Protein AF-A0A2H9T1A7-F1 (afdb_monomer)

Structure (mmCIF, N/CA/C/O backbone):
data_AF-A0A2H9T1A7-F1
#
_entry.id   AF-A0A2H9T1A7-F1
#
loop_
_atom_site.group_PDB
_atom_site.id
_atom_site.type_symbol
_atom_site.label_atom_id
_atom_site.label_alt_id
_atom_site.label_comp_id
_atom_site.label_asym_id
_atom_site.label_entity_id
_atom_site.label_seq_id
_atom_site.pdbx_PDB_ins_code
_atom_site.Cartn_x
_atom_site.Cartn_y
_atom_site.Cartn_z
_atom_site.occupancy
_atom_site.B_iso_or_equiv
_atom_site.auth_seq_id
_atom_site.auth_comp_id
_atom_site.auth_asym_id
_atom_site.auth_atom_id
_atom_site.pdbx_PDB_model_num
ATOM 1 N N . MET A 1 1 ? 7.710 2.330 -0.472 1.00 89.00 1 MET A N 1
ATOM 2 C CA . MET A 1 1 ? 7.321 1.223 -1.378 1.00 89.00 1 MET A CA 1
ATOM 3 C C . MET A 1 1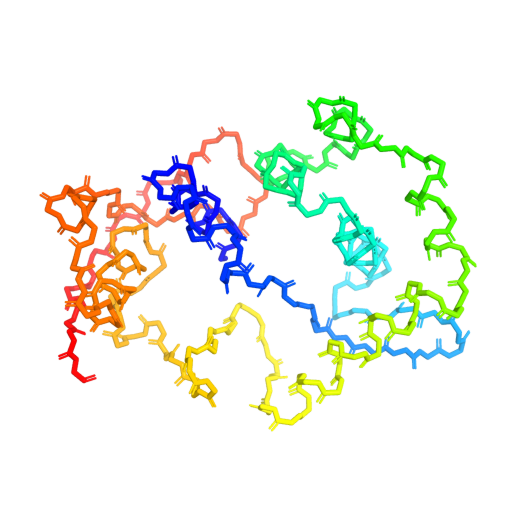 ? 6.074 1.497 -2.204 1.00 89.00 1 MET A C 1
ATOM 5 O O . MET A 1 1 ? 6.118 1.216 -3.389 1.00 89.00 1 MET A O 1
ATOM 9 N N . GLN A 1 2 ? 4.992 2.067 -1.659 1.00 93.44 2 GLN A N 1
ATOM 10 C CA . GLN A 1 2 ? 3.737 2.258 -2.413 1.00 93.44 2 GLN A CA 1
ATOM 11 C C . GLN A 1 2 ? 3.897 2.986 -3.760 1.00 93.44 2 GLN A C 1
ATOM 13 O O . GLN A 1 2 ? 3.306 2.556 -4.741 1.00 93.44 2 GLN A O 1
ATOM 18 N N . ARG A 1 3 ? 4.745 4.024 -3.846 1.00 94.06 3 ARG A N 1
ATOM 19 C CA . ARG A 1 3 ? 5.045 4.719 -5.115 1.00 94.06 3 ARG A CA 1
ATOM 20 C C . ARG A 1 3 ? 5.671 3.801 -6.173 1.00 94.06 3 ARG A C 1
ATOM 22 O O . ARG A 1 3 ? 5.314 3.888 -7.340 1.00 94.06 3 ARG A O 1
ATOM 29 N N . ILE A 1 4 ? 6.576 2.918 -5.755 1.00 93.12 4 ILE A N 1
ATOM 30 C CA . ILE A 1 4 ? 7.262 1.957 -6.632 1.00 93.12 4 ILE A CA 1
ATOM 31 C C . ILE A 1 4 ? 6.274 0.891 -7.092 1.00 93.12 4 ILE A C 1
ATOM 33 O O . ILE A 1 4 ? 6.187 0.609 -8.279 1.00 93.12 4 ILE A O 1
ATOM 37 N N . LEU A 1 5 ? 5.483 0.349 -6.160 1.00 93.75 5 LEU A N 1
ATOM 38 C CA . LEU A 1 5 ? 4.451 -0.640 -6.470 1.00 93.75 5 LEU A CA 1
ATOM 39 C C . LEU A 1 5 ? 3.397 -0.071 -7.425 1.00 93.75 5 LEU A C 1
ATOM 41 O O . LEU A 1 5 ? 3.024 -0.742 -8.377 1.00 93.75 5 LEU A O 1
ATOM 45 N N . ALA A 1 6 ? 2.970 1.178 -7.222 1.00 93.75 6 ALA A N 1
ATOM 46 C CA . ALA A 1 6 ? 2.039 1.853 -8.119 1.00 93.75 6 ALA A CA 1
ATOM 47 C C . ALA A 1 6 ? 2.621 2.027 -9.531 1.00 93.75 6 ALA A C 1
ATOM 49 O O . ALA A 1 6 ? 1.913 1.805 -10.511 1.00 93.75 6 ALA A O 1
ATOM 50 N N . GLU A 1 7 ? 3.909 2.369 -9.653 1.00 92.50 7 GLU A N 1
ATOM 51 C CA . GLU A 1 7 ? 4.573 2.455 -10.959 1.00 92.50 7 GLU A CA 1
ATOM 52 C C . GLU A 1 7 ? 4.702 1.075 -11.620 1.00 92.50 7 GLU A C 1
ATOM 54 O O . GLU A 1 7 ? 4.434 0.941 -12.812 1.00 92.50 7 GLU A O 1
ATOM 59 N N . VAL A 1 8 ? 5.032 0.026 -10.861 1.00 91.69 8 VAL A N 1
ATOM 60 C CA . VAL A 1 8 ? 5.067 -1.351 -11.379 1.00 91.69 8 VAL A CA 1
ATOM 61 C C . VAL A 1 8 ? 3.684 -1.798 -11.845 1.00 91.69 8 VAL A C 1
ATOM 63 O O . VAL A 1 8 ? 3.558 -2.254 -12.973 1.00 91.69 8 VAL A O 1
ATOM 66 N N . VAL A 1 9 ? 2.630 -1.606 -11.049 1.00 92.69 9 VAL A N 1
ATOM 67 C CA . VAL A 1 9 ? 1.253 -1.981 -11.421 1.00 92.69 9 VAL A CA 1
ATOM 68 C C . VAL A 1 9 ? 0.761 -1.203 -12.638 1.00 92.69 9 VAL A C 1
ATOM 70 O O . VAL A 1 9 ? 0.107 -1.766 -13.510 1.00 92.69 9 VAL A O 1
ATOM 73 N N . LYS A 1 10 ? 1.114 0.077 -12.754 1.00 91.69 10 LYS A N 1
ATOM 74 C CA . LYS A 1 10 ? 0.793 0.884 -13.935 1.00 91.69 10 LYS A CA 1
ATOM 75 C C . LYS A 1 10 ? 1.417 0.316 -15.217 1.00 91.69 10 LYS A C 1
ATOM 77 O O . LYS A 1 10 ? 0.774 0.358 -16.262 1.00 91.69 10 LYS A O 1
ATOM 82 N N . ASN A 1 11 ? 2.644 -0.202 -15.144 1.00 89.38 11 ASN A N 1
ATOM 83 C CA . ASN A 1 11 ? 3.342 -0.794 -16.292 1.00 89.38 11 ASN A CA 1
ATOM 84 C C . ASN A 1 11 ? 3.035 -2.296 -16.474 1.00 89.38 11 ASN A C 1
ATOM 86 O O . ASN A 1 11 ? 3.201 -2.830 -17.569 1.00 89.38 11 ASN A O 1
ATOM 90 N N . ILE A 1 12 ? 2.557 -2.973 -15.424 1.00 87.62 12 ILE A N 1
ATOM 91 C CA . ILE A 1 12 ? 2.238 -4.407 -15.386 1.00 87.62 12 ILE A CA 1
ATOM 92 C C . ILE A 1 12 ? 0.876 -4.623 -14.696 1.00 87.62 12 ILE A C 1
ATOM 94 O O . ILE A 1 12 ? 0.820 -5.151 -13.584 1.00 87.62 12 ILE A O 1
ATOM 98 N N . PRO A 1 13 ? -0.253 -4.248 -15.326 1.00 88.62 13 PRO A N 1
ATOM 99 C CA . PRO A 1 13 ? -1.557 -4.248 -14.650 1.00 88.62 13 PRO A CA 1
ATOM 100 C C . PRO A 1 13 ? -2.002 -5.614 -14.119 1.00 88.62 13 PRO A C 1
ATOM 102 O O . PRO A 1 13 ? -2.698 -5.685 -13.113 1.00 88.62 13 PRO A O 1
ATOM 105 N N . GLN A 1 14 ? -1.563 -6.704 -14.753 1.00 85.69 14 GLN A N 1
ATOM 106 C CA . GLN A 1 14 ? -1.836 -8.074 -14.303 1.00 85.69 14 GLN A CA 1
ATOM 107 C C . GLN A 1 14 ? -1.322 -8.362 -12.882 1.00 85.69 14 GLN A C 1
ATOM 109 O O . GLN A 1 14 ? -1.967 -9.105 -12.153 1.00 85.69 14 GLN A O 1
ATOM 114 N N . LEU A 1 15 ? -0.234 -7.709 -12.449 1.00 86.94 15 LEU A N 1
ATOM 115 C CA . LEU A 1 15 ? 0.308 -7.865 -11.095 1.00 86.94 15 LEU A CA 1
ATOM 116 C C . LEU A 1 15 ? -0.546 -7.192 -10.015 1.00 86.94 15 LEU A C 1
ATOM 118 O O . LEU A 1 15 ? -0.328 -7.433 -8.829 1.00 86.94 15 LEU A O 1
ATOM 122 N N . ALA A 1 16 ? -1.516 -6.349 -10.386 1.00 89.88 16 ALA A N 1
ATOM 123 C CA . ALA A 1 16 ? -2.381 -5.678 -9.418 1.00 89.88 16 ALA A CA 1
ATOM 124 C C . ALA A 1 16 ? -3.111 -6.668 -8.496 1.00 89.88 16 ALA A C 1
ATOM 126 O O . ALA A 1 16 ? -3.376 -6.327 -7.346 1.00 89.88 16 ALA A O 1
ATOM 127 N N . ALA A 1 17 ? -3.426 -7.867 -9.001 1.00 87.19 17 ALA A N 1
ATOM 128 C CA . ALA A 1 17 ? -4.097 -8.926 -8.252 1.00 87.19 17 ALA A CA 1
ATOM 129 C C . ALA A 1 17 ? -3.154 -9.691 -7.302 1.00 87.19 17 ALA A C 1
ATOM 131 O O . ALA A 1 17 ? -3.602 -10.197 -6.272 1.00 87.19 17 ALA A O 1
ATOM 132 N N . ASP A 1 18 ? -1.859 -9.742 -7.624 1.00 88.31 18 ASP A N 1
ATOM 133 C CA . ASP A 1 18 ? -0.852 -10.503 -6.876 1.00 88.31 18 ASP A CA 1
ATOM 134 C C . ASP A 1 18 ? -0.165 -9.659 -5.793 1.00 88.31 18 ASP A C 1
ATOM 136 O O . ASP A 1 18 ? 0.336 -10.183 -4.796 1.00 88.31 18 ASP A O 1
ATOM 140 N N . ILE A 1 19 ? -0.167 -8.332 -5.947 1.00 92.06 19 ILE A N 1
ATOM 141 C CA . ILE A 1 19 ? 0.453 -7.412 -4.993 1.00 92.06 19 ILE A CA 1
ATOM 142 C C . ILE A 1 19 ? -0.536 -7.045 -3.885 1.00 92.06 19 ILE A C 1
ATOM 144 O O . ILE A 1 19 ? -1.537 -6.363 -4.107 1.00 92.06 19 ILE A O 1
ATOM 148 N N . LYS A 1 20 ? -0.190 -7.405 -2.645 1.00 93.75 20 LYS A N 1
ATOM 149 C CA . LYS A 1 20 ? -0.933 -7.016 -1.439 1.00 93.75 20 LYS A CA 1
ATOM 150 C C . LYS A 1 20 ? -0.122 -6.026 -0.613 1.00 93.75 20 LYS A C 1
ATOM 152 O O . LYS A 1 20 ? 0.922 -6.371 -0.070 1.00 93.75 20 LYS A O 1
ATOM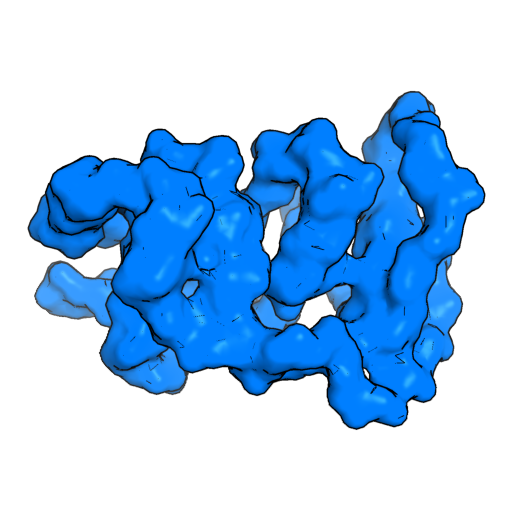 157 N N . VAL A 1 21 ? -0.622 -4.801 -0.469 1.00 95.62 21 VAL A N 1
ATOM 158 C CA . VAL A 1 21 ? -0.074 -3.837 0.495 1.00 95.62 21 VAL A CA 1
ATOM 159 C C . VAL A 1 21 ? -0.714 -4.109 1.846 1.00 95.62 21 VAL A C 1
ATOM 161 O O . VAL A 1 21 ? -1.930 -3.990 1.948 1.00 95.62 21 VAL A O 1
ATOM 164 N N . ARG A 1 22 ? 0.087 -4.461 2.856 1.00 97.19 22 ARG A N 1
ATOM 165 C CA . ARG A 1 22 ? -0.310 -4.716 4.255 1.00 97.19 22 ARG A CA 1
ATOM 166 C C . ARG A 1 22 ? 0.253 -3.615 5.166 1.00 97.19 22 ARG A C 1
ATOM 168 O O . ARG A 1 22 ? 1.259 -3.004 4.805 1.00 97.19 22 ARG A O 1
ATOM 175 N N . TYR A 1 23 ? -0.379 -3.357 6.311 1.00 97.38 23 TYR A N 1
ATOM 176 C CA . TYR A 1 23 ? 0.066 -2.319 7.256 1.00 97.38 23 TYR A CA 1
ATOM 177 C C . TYR A 1 23 ? 0.567 -2.913 8.560 1.00 97.38 23 TYR A C 1
ATOM 179 O O . TYR A 1 23 ? 0.086 -3.949 9.004 1.00 97.38 23 TYR A O 1
ATOM 187 N N . ILE A 1 24 ? 1.508 -2.205 9.180 1.00 97.38 24 ILE A N 1
ATOM 188 C CA . ILE A 1 24 ? 2.013 -2.532 10.508 1.00 97.38 24 ILE A CA 1
ATOM 189 C C . ILE A 1 24 ? 1.322 -1.680 11.575 1.00 97.38 24 ILE A C 1
ATOM 191 O O . ILE A 1 24 ? 0.919 -0.545 11.305 1.00 97.38 24 ILE A O 1
ATOM 195 N N . GLY A 1 25 ? 1.164 -2.223 12.776 1.00 97.12 25 GLY A N 1
ATOM 196 C CA . GLY A 1 25 ? 0.450 -1.572 13.866 1.00 97.12 25 GLY A CA 1
ATOM 197 C C . GLY A 1 25 ? -0.083 -2.554 14.903 1.00 97.12 25 GLY A C 1
ATOM 198 O O . GLY A 1 25 ? 0.449 -3.645 15.091 1.00 97.12 25 GLY A O 1
ATOM 199 N N . ALA A 1 26 ? -1.127 -2.127 15.608 1.00 97.31 26 ALA A N 1
ATOM 200 C CA . ALA A 1 26 ? -1.855 -2.954 16.565 1.00 97.31 26 ALA A CA 1
ATOM 201 C C . ALA A 1 26 ? -3.319 -2.507 16.668 1.00 97.31 26 ALA A C 1
ATOM 203 O O . ALA A 1 26 ? -3.659 -1.371 16.321 1.00 97.31 26 ALA A O 1
ATOM 204 N N . VAL A 1 27 ? -4.181 -3.384 17.187 1.00 96.06 27 VAL A N 1
ATOM 205 C CA . VAL A 1 27 ? -5.524 -3.019 17.651 1.00 96.06 27 VAL A CA 1
ATOM 206 C C . VAL A 1 27 ? -5.498 -2.921 19.175 1.00 96.06 27 VAL A C 1
ATOM 208 O O . VAL A 1 27 ? -5.223 -3.895 19.868 1.00 96.06 27 VAL A O 1
ATOM 211 N N . SER A 1 28 ? -5.804 -1.743 19.715 1.00 94.12 28 SER A N 1
ATOM 212 C CA . SER A 1 28 ? -5.862 -1.493 21.157 1.00 94.12 28 SER A CA 1
ATOM 213 C C . SER A 1 28 ? -7.093 -0.664 21.505 1.00 94.12 28 SER A C 1
ATOM 215 O O . SER A 1 28 ? -7.389 0.342 20.861 1.00 94.12 28 SER A O 1
ATOM 217 N N . GLY A 1 29 ? -7.865 -1.109 22.501 1.00 91.25 29 GLY A N 1
ATOM 218 C CA . GLY A 1 29 ? -9.083 -0.411 22.933 1.00 91.25 29 GLY A CA 1
ATOM 219 C C . GLY A 1 29 ? -10.136 -0.241 21.829 1.00 91.25 29 GLY A C 1
ATOM 220 O O . GLY A 1 29 ? -10.844 0.764 21.811 1.00 91.25 29 GLY A O 1
ATOM 221 N N . GLY A 1 30 ? -10.214 -1.187 20.884 1.00 91.00 30 GLY A N 1
ATOM 222 C CA . GLY A 1 30 ? -11.135 -1.110 19.743 1.00 91.00 30 GLY A CA 1
ATOM 223 C C . GLY A 1 30 ? -10.739 -0.069 18.694 1.00 91.00 30 GLY A C 1
ATOM 224 O O . GLY A 1 30 ? -11.595 0.404 17.951 1.00 91.00 30 GLY A O 1
ATOM 225 N N . LYS A 1 31 ? -9.462 0.320 18.645 1.00 94.12 31 LYS A N 1
ATOM 226 C CA . LYS A 1 31 ? -8.917 1.254 17.659 1.00 94.12 31 LYS A CA 1
ATOM 227 C C . LYS A 1 31 ? -7.611 0.726 17.095 1.00 94.12 31 LYS A C 1
ATOM 229 O O . LYS A 1 31 ? -6.860 0.043 17.786 1.00 94.12 31 LYS A O 1
ATOM 234 N N . ILE A 1 32 ? -7.341 1.079 15.848 1.00 97.06 32 ILE A N 1
ATOM 235 C CA . ILE A 1 32 ? -6.036 0.879 15.230 1.00 97.06 32 ILE A CA 1
ATOM 236 C C . ILE A 1 32 ? -5.024 1.875 15.815 1.00 97.06 32 ILE A C 1
ATOM 238 O O . ILE A 1 32 ? -5.358 3.030 16.077 1.00 97.06 32 ILE A O 1
ATOM 242 N N . THR A 1 33 ? -3.786 1.436 16.012 1.00 97.31 33 THR A N 1
ATOM 243 C CA . THR A 1 33 ? -2.659 2.278 16.428 1.00 97.31 33 THR A CA 1
ATOM 244 C C . THR A 1 33 ? -1.482 2.085 15.484 1.00 97.31 33 THR A C 1
ATOM 246 O O . THR A 1 33 ? -1.253 0.968 15.022 1.00 97.31 33 THR A O 1
ATOM 249 N N . SER A 1 34 ? -0.718 3.152 15.244 1.00 96.88 34 SER A N 1
ATOM 250 C CA . SER A 1 34 ? 0.475 3.140 14.392 1.00 96.88 34 SER A CA 1
ATOM 251 C C . SER A 1 34 ? 1.650 3.859 15.056 1.00 96.88 34 SER A C 1
ATOM 253 O O . SER A 1 34 ? 1.454 4.676 15.960 1.00 96.88 34 SER A O 1
ATOM 255 N N . MET A 1 35 ? 2.870 3.579 14.588 1.00 94.38 35 MET A N 1
ATOM 256 C CA . MET A 1 35 ? 4.112 4.149 15.125 1.00 94.38 35 MET A CA 1
ATOM 257 C C . MET A 1 35 ? 4.216 5.669 14.932 1.00 94.38 35 MET A C 1
ATOM 259 O O . MET A 1 35 ? 4.847 6.331 15.754 1.00 94.38 35 MET A O 1
ATOM 263 N N . HIS A 1 36 ? 3.573 6.241 13.906 1.00 94.88 36 HIS A N 1
ATOM 264 C CA . HIS A 1 36 ? 3.531 7.691 13.675 1.00 94.88 36 HIS A CA 1
ATOM 265 C C . HIS A 1 36 ? 2.210 8.344 14.120 1.00 94.88 36 HIS A C 1
ATOM 267 O O . HIS A 1 36 ? 1.897 9.470 13.729 1.00 94.88 36 HIS A O 1
ATOM 273 N N . GLY A 1 37 ? 1.443 7.669 14.983 1.00 97.00 37 GLY A N 1
ATOM 274 C CA . GLY A 1 37 ? 0.253 8.223 15.628 1.00 97.00 37 GLY A CA 1
ATOM 275 C C . GLY A 1 37 ? -1.054 8.023 14.858 1.00 97.00 37 GLY A C 1
ATOM 276 O O . GLY A 1 37 ? -1.139 7.268 13.890 1.00 97.00 37 GLY A O 1
ATOM 277 N N . ASP A 1 38 ? -2.110 8.685 15.338 1.00 96.81 38 ASP A N 1
ATOM 278 C CA . ASP A 1 38 ? -3.491 8.419 14.909 1.00 96.81 38 ASP A CA 1
ATOM 279 C C . ASP A 1 38 ? -3.745 8.771 13.438 1.00 96.81 38 ASP A C 1
ATOM 281 O O . ASP A 1 38 ? -4.435 8.029 12.752 1.00 96.81 38 ASP A O 1
ATOM 285 N N . ALA A 1 39 ? -3.136 9.838 12.911 1.00 96.38 39 ALA A N 1
ATOM 286 C CA . ALA A 1 39 ? -3.323 10.223 11.509 1.00 96.38 39 ALA A CA 1
ATOM 287 C C . ALA A 1 39 ? -2.904 9.106 10.535 1.00 96.38 39 ALA A C 1
ATOM 289 O O . ALA A 1 39 ? -3.646 8.783 9.607 1.00 96.38 39 ALA A O 1
ATOM 290 N N . GLU A 1 40 ? -1.748 8.481 10.780 1.00 96.62 40 GLU A N 1
ATOM 291 C CA . GLU A 1 40 ? -1.291 7.316 10.019 1.00 96.62 40 GLU A CA 1
ATOM 292 C C . GLU A 1 40 ? -2.202 6.112 10.271 1.00 96.62 40 GLU A C 1
ATOM 294 O O . GLU A 1 40 ? -2.603 5.441 9.328 1.00 96.62 40 GLU A O 1
ATOM 299 N N . ALA A 1 41 ? -2.601 5.870 11.522 1.00 97.94 41 ALA A N 1
ATOM 300 C CA . ALA A 1 41 ? -3.479 4.754 11.862 1.00 97.94 41 ALA A CA 1
ATOM 301 C C . ALA A 1 41 ? -4.838 4.831 11.128 1.00 97.94 41 ALA A C 1
ATOM 303 O O . ALA A 1 41 ? -5.305 3.830 10.581 1.00 97.94 41 ALA A O 1
ATOM 304 N N . GLN A 1 42 ? -5.448 6.019 11.043 1.00 97.94 42 GLN A N 1
ATOM 305 C CA . GLN A 1 42 ? -6.700 6.231 10.310 1.00 97.94 42 GLN A CA 1
ATOM 306 C C . GLN A 1 42 ? -6.527 6.085 8.792 1.00 97.94 42 GLN A C 1
ATOM 308 O O . GLN A 1 42 ? -7.428 5.585 8.117 1.00 97.94 42 GLN A O 1
ATOM 313 N N . GLU A 1 43 ? -5.387 6.505 8.236 1.00 97.88 43 GLU A N 1
ATOM 314 C CA . GLU A 1 43 ? -5.089 6.299 6.815 1.00 97.88 43 GLU A CA 1
ATOM 315 C C . GLU A 1 43 ? -4.798 4.827 6.491 1.00 97.88 43 GLU A C 1
ATOM 317 O O . GLU A 1 43 ? -5.296 4.321 5.485 1.00 97.88 43 GLU A O 1
ATOM 322 N N . ASN A 1 44 ? -4.096 4.105 7.370 1.00 98.00 44 ASN A N 1
ATOM 323 C CA . ASN A 1 44 ? -3.897 2.661 7.252 1.00 98.00 44 ASN A CA 1
ATOM 324 C C . ASN A 1 44 ? -5.252 1.946 7.219 1.00 98.00 44 ASN A C 1
ATOM 326 O O . ASN A 1 44 ? -5.519 1.187 6.291 1.00 98.00 44 ASN A O 1
ATOM 330 N N . LEU A 1 45 ? -6.151 2.247 8.166 1.00 98.44 45 LEU A N 1
ATOM 331 C CA . LEU A 1 45 ? -7.500 1.670 8.194 1.00 98.44 45 LEU A CA 1
ATOM 332 C C . LEU A 1 45 ? -8.298 1.991 6.925 1.00 98.44 45 LEU A C 1
ATOM 334 O O . LEU A 1 45 ? -8.982 1.120 6.388 1.00 98.44 45 LEU A O 1
ATOM 338 N N . ARG A 1 46 ? -8.188 3.219 6.409 1.00 98.44 46 ARG A N 1
ATOM 339 C CA . ARG A 1 46 ? -8.824 3.612 5.148 1.00 98.44 46 ARG A CA 1
ATOM 340 C C . ARG A 1 46 ? -8.323 2.762 3.987 1.00 98.44 46 ARG A C 1
ATOM 342 O O . ARG A 1 46 ? -9.133 2.197 3.260 1.00 98.44 46 ARG A O 1
ATOM 349 N N . GLN A 1 47 ? -7.010 2.636 3.828 1.00 98.06 47 GLN A N 1
ATOM 350 C CA . GLN A 1 47 ? -6.419 1.849 2.747 1.00 98.06 47 GLN A CA 1
ATOM 351 C C . GLN A 1 47 ? -6.692 0.344 2.897 1.00 98.06 47 GLN A C 1
ATOM 353 O O . GLN A 1 47 ? -6.919 -0.324 1.891 1.00 98.06 47 GLN A O 1
ATOM 358 N N . ILE A 1 48 ? -6.747 -0.177 4.128 1.00 97.94 48 ILE A N 1
ATOM 359 C CA . ILE A 1 48 ? -7.205 -1.541 4.435 1.00 97.94 48 ILE A CA 1
ATOM 360 C C . ILE A 1 48 ? -8.642 -1.740 3.948 1.00 97.94 48 ILE A C 1
ATOM 362 O O . ILE A 1 48 ? -8.923 -2.713 3.256 1.00 97.94 48 ILE A O 1
ATOM 366 N N . CYS A 1 49 ? -9.543 -0.807 4.255 1.00 98.31 49 CYS A N 1
ATOM 367 C CA . CYS A 1 49 ? -10.943 -0.893 3.849 1.00 98.31 49 CYS A CA 1
ATOM 368 C C . CYS A 1 49 ? -11.165 -0.702 2.344 1.00 98.31 49 CYS A C 1
ATOM 370 O O . CYS A 1 49 ? -12.043 -1.341 1.770 1.00 98.31 49 CYS A O 1
ATOM 372 N N . ILE A 1 50 ? -10.345 0.114 1.672 1.00 97.69 50 ILE A N 1
ATOM 373 C CA . ILE A 1 50 ? -10.383 0.266 0.207 1.00 97.69 50 ILE A CA 1
ATOM 374 C C . ILE A 1 50 ? -10.107 -1.069 -0.508 1.00 97.69 50 ILE A C 1
ATOM 376 O O . ILE A 1 50 ? -10.503 -1.230 -1.658 1.00 97.69 50 ILE A O 1
ATOM 380 N N . ARG A 1 51 ? -9.509 -2.069 0.157 1.00 90.19 51 ARG A N 1
ATOM 381 C CA . ARG A 1 51 ? -9.341 -3.416 -0.414 1.00 90.19 51 ARG A CA 1
ATOM 382 C C . ARG A 1 51 ? -10.664 -4.124 -0.722 1.00 90.19 51 ARG A C 1
ATOM 384 O O . ARG A 1 51 ? -10.646 -5.061 -1.507 1.00 90.19 51 ARG A O 1
ATOM 391 N N . GLU A 1 52 ? -11.805 -3.694 -0.178 1.00 94.94 52 GLU A N 1
ATOM 392 C CA . GLU A 1 52 ? -13.116 -4.186 -0.640 1.00 94.94 52 GLU A CA 1
ATOM 393 C C . GLU A 1 52 ? -13.413 -3.773 -2.101 1.00 94.94 52 GLU A C 1
ATOM 395 O O . GLU A 1 52 ? -14.238 -4.393 -2.770 1.00 94.94 52 GLU A O 1
ATOM 400 N N . GLU A 1 53 ? -12.707 -2.762 -2.616 1.00 95.69 53 GLU A N 1
ATOM 401 C CA . GLU A 1 53 ? -12.752 -2.259 -3.992 1.00 95.69 53 GLU A CA 1
ATOM 402 C C . GLU A 1 53 ? -11.347 -2.316 -4.625 1.00 95.69 53 GLU A C 1
ATOM 404 O O . GLU A 1 53 ? -10.770 -1.301 -5.025 1.00 95.69 53 GLU A O 1
ATOM 409 N N . THR A 1 54 ? -10.757 -3.519 -4.651 1.00 91.75 54 THR A N 1
ATOM 410 C CA . THR A 1 54 ? -9.361 -3.766 -5.083 1.00 91.75 54 THR A CA 1
ATOM 411 C C . THR A 1 54 ? -8.962 -3.111 -6.411 1.00 91.75 54 THR A C 1
ATOM 413 O O . THR A 1 54 ? -7.835 -2.633 -6.538 1.00 91.75 54 THR A O 1
ATOM 416 N N . ASP A 1 55 ? -9.876 -3.019 -7.377 1.00 93.69 55 ASP A N 1
ATOM 417 C CA . ASP A 1 55 ? -9.669 -2.396 -8.689 1.00 93.69 55 ASP A CA 1
ATOM 418 C C . ASP A 1 55 ? -9.421 -0.878 -8.609 1.00 93.69 55 ASP A C 1
ATOM 420 O O . ASP A 1 55 ? -8.799 -0.292 -9.497 1.00 93.69 55 ASP A O 1
ATOM 424 N N . LYS A 1 56 ? -9.847 -0.234 -7.517 1.00 96.31 56 LYS A N 1
ATOM 425 C CA . LYS A 1 56 ? -9.711 1.213 -7.283 1.00 96.31 56 LYS A CA 1
ATOM 426 C C . LYS A 1 56 ? -8.554 1.572 -6.356 1.00 96.31 56 LYS A C 1
ATOM 428 O O . LYS A 1 56 ? -8.151 2.738 -6.309 1.00 96.31 56 LYS A O 1
ATOM 433 N N . TYR A 1 57 ? -7.989 0.592 -5.649 1.00 96.31 57 TYR A N 1
ATOM 434 C CA . TYR A 1 57 ? -6.911 0.799 -4.679 1.00 96.31 57 TYR A CA 1
ATOM 435 C C . TYR A 1 57 ? -5.712 1.537 -5.289 1.00 96.31 57 TYR A C 1
ATOM 437 O O . TYR A 1 57 ? -5.251 2.548 -4.753 1.00 96.31 57 TYR A O 1
ATOM 445 N N . TRP A 1 58 ? -5.238 1.079 -6.451 1.00 96.00 58 TRP A N 1
ATOM 446 C CA . TRP A 1 58 ? -4.056 1.649 -7.101 1.00 96.00 58 TRP A CA 1
ATOM 447 C C . TRP A 1 58 ? -4.282 3.077 -7.613 1.00 96.00 58 TRP A C 1
ATOM 449 O O . TRP A 1 58 ? -3.367 3.904 -7.561 1.00 96.00 58 TRP A O 1
ATOM 459 N N . ASN A 1 59 ? -5.509 3.405 -8.024 1.00 96.81 59 ASN A N 1
ATOM 460 C CA . ASN A 1 59 ? -5.886 4.772 -8.387 1.00 96.81 59 ASN A CA 1
ATOM 461 C C . ASN A 1 59 ? -5.903 5.685 -7.156 1.00 96.81 59 ASN A C 1
ATOM 463 O O . ASN A 1 59 ? -5.359 6.791 -7.205 1.00 96.81 59 ASN A O 1
ATOM 467 N N . TYR A 1 60 ? -6.468 5.209 -6.039 1.00 97.94 60 TYR A N 1
ATOM 468 C CA . TYR A 1 60 ? -6.471 5.954 -4.782 1.00 97.94 60 TYR A CA 1
ATOM 469 C C . TYR A 1 60 ? -5.044 6.238 -4.312 1.00 97.94 60 TYR A C 1
ATOM 471 O O . TYR A 1 60 ? -4.695 7.399 -4.091 1.00 97.94 60 TYR A O 1
ATOM 479 N N . ILE A 1 61 ? -4.194 5.209 -4.218 1.00 96.62 61 ILE A N 1
ATOM 480 C CA . ILE A 1 61 ? -2.851 5.379 -3.660 1.00 96.62 61 ILE A CA 1
ATOM 481 C C . ILE A 1 61 ? -1.968 6.255 -4.549 1.00 96.62 61 ILE A C 1
ATOM 483 O O . ILE A 1 61 ? -1.260 7.116 -4.035 1.00 96.62 61 ILE A O 1
ATOM 487 N N . SER A 1 62 ? -2.074 6.127 -5.877 1.00 95.88 62 SER A N 1
ATOM 488 C CA . SER A 1 62 ? -1.326 6.962 -6.831 1.00 95.88 62 SER A CA 1
ATOM 489 C C . SER A 1 62 ? -1.684 8.446 -6.726 1.00 95.88 62 SER A C 1
ATOM 491 O O . SER A 1 62 ? -0.866 9.310 -7.050 1.00 95.88 62 SER A O 1
ATOM 493 N N . CYS A 1 63 ? -2.902 8.753 -6.279 1.00 97.69 63 CYS A N 1
ATOM 494 C CA . CYS A 1 63 ? -3.314 10.108 -5.949 1.00 97.69 63 CYS A CA 1
ATOM 495 C C . CYS A 1 63 ? -2.844 10.510 -4.542 1.00 97.69 63 CYS A C 1
ATOM 497 O O . CYS A 1 63 ? -2.204 11.550 -4.385 1.00 97.69 63 CYS A O 1
ATOM 499 N N . HIS A 1 64 ? -3.106 9.679 -3.528 1.00 97.31 64 HIS A N 1
ATOM 500 C CA . HIS A 1 64 ? -2.884 10.021 -2.123 1.00 97.31 64 HIS A CA 1
ATOM 501 C C . HIS A 1 64 ? -1.407 10.293 -1.816 1.00 97.31 64 HIS A C 1
ATOM 503 O O . HIS A 1 64 ? -1.088 11.281 -1.161 1.00 97.31 64 HIS A O 1
ATOM 509 N N . ILE A 1 65 ? -0.481 9.508 -2.377 1.00 95.44 65 ILE A N 1
ATOM 510 C CA . ILE A 1 65 ? 0.968 9.696 -2.174 1.00 95.44 65 ILE A CA 1
ATOM 511 C C . ILE A 1 65 ? 1.516 11.013 -2.748 1.00 95.44 65 ILE A C 1
ATOM 513 O O . ILE A 1 65 ? 2.695 11.316 -2.559 1.00 95.44 65 ILE A O 1
ATOM 517 N N . LYS A 1 66 ? 0.720 11.800 -3.478 1.00 95.62 66 LYS A N 1
ATOM 518 C CA . LYS A 1 66 ? 1.170 13.099 -3.990 1.00 95.62 66 LYS A CA 1
ATOM 519 C C . LYS A 1 66 ? 1.123 14.180 -2.924 1.00 95.62 66 LYS A C 1
ATOM 521 O O . LYS A 1 66 ? 2.100 14.898 -2.759 1.00 95.62 66 LYS A O 1
ATOM 526 N N . GLU A 1 67 ? 0.002 14.278 -2.217 1.00 95.88 67 GLU A N 1
ATOM 527 C CA . GLU A 1 67 ? -0.303 15.422 -1.343 1.00 95.88 67 GLU A CA 1
ATOM 528 C C . GLU A 1 67 ? -1.110 15.037 -0.090 1.00 95.88 67 GLU A C 1
ATOM 530 O O . GLU A 1 67 ? -1.429 15.899 0.720 1.00 95.88 67 GLU A O 1
ATOM 535 N N . GLY A 1 68 ? -1.488 13.766 0.072 1.00 95.69 68 GLY A N 1
ATOM 536 C CA . GLY A 1 68 ? -2.312 13.302 1.191 1.00 95.69 68 GLY A CA 1
ATOM 537 C C . GLY A 1 68 ? -3.789 13.709 1.111 1.00 95.69 68 GLY A C 1
ATOM 538 O O . GLY A 1 68 ? -4.516 13.588 2.095 1.00 95.69 68 GLY A O 1
ATOM 539 N N . ASN A 1 69 ? -4.266 14.200 -0.040 1.00 96.44 69 ASN A N 1
ATOM 540 C CA . ASN A 1 69 ? -5.627 14.720 -0.189 1.00 96.44 69 ASN A CA 1
ATOM 541 C C . ASN A 1 69 ? -6.673 13.599 -0.308 1.00 96.44 69 ASN A C 1
ATOM 543 O O . ASN A 1 69 ? -7.064 13.197 -1.404 1.00 96.44 69 ASN A O 1
ATOM 547 N N . VAL A 1 70 ? -7.133 13.101 0.838 1.00 97.81 70 VAL A N 1
ATOM 548 C CA . VAL A 1 70 ? -8.070 11.973 0.934 1.00 97.81 70 VAL A CA 1
ATOM 549 C C . VAL A 1 70 ? -9.330 12.190 0.092 1.00 97.81 70 VAL A C 1
ATOM 551 O O . VAL A 1 70 ? -9.632 11.358 -0.759 1.00 97.81 70 VAL A O 1
ATOM 554 N N . ASP A 1 71 ? -10.056 13.295 0.276 1.00 97.69 71 ASP A N 1
ATOM 555 C CA . ASP A 1 71 ? -11.358 13.488 -0.377 1.00 97.69 71 ASP A CA 1
ATOM 556 C C . ASP A 1 71 ? -11.264 13.550 -1.900 1.00 97.69 71 ASP A C 1
ATOM 558 O O . ASP A 1 71 ? -12.058 12.907 -2.597 1.00 97.69 71 ASP A O 1
ATOM 562 N N . ASN A 1 72 ? -10.275 14.280 -2.422 1.00 98.25 72 ASN A N 1
ATOM 563 C CA . ASN A 1 72 ? -10.058 14.358 -3.862 1.00 98.25 72 ASN A CA 1
ATOM 564 C C . ASN A 1 72 ? -9.630 13.006 -4.433 1.00 98.25 72 ASN A C 1
ATOM 566 O O . ASN A 1 72 ? -10.097 12.632 -5.507 1.00 98.25 72 ASN A O 1
ATOM 570 N N . CYS A 1 73 ? -8.800 12.247 -3.717 1.00 98.44 73 CYS A N 1
ATOM 571 C CA . CYS A 1 73 ? -8.343 10.941 -4.179 1.00 98.44 73 CYS A CA 1
ATOM 572 C C . CYS A 1 73 ? -9.434 9.870 -4.120 1.00 98.44 73 CYS A C 1
ATOM 574 O O . CYS A 1 73 ? -9.528 9.063 -5.042 1.00 98.44 73 CYS A O 1
ATOM 576 N N . LEU A 1 74 ? -10.306 9.891 -3.107 1.00 98.50 74 LEU A N 1
ATOM 577 C CA . LEU A 1 74 ? -11.488 9.025 -3.057 1.00 98.50 74 LEU A CA 1
ATOM 578 C C . LEU A 1 74 ? -12.426 9.306 -4.235 1.00 98.50 74 LEU A C 1
ATOM 580 O O . LEU A 1 74 ? -12.864 8.374 -4.907 1.00 98.50 74 LEU A O 1
ATOM 584 N N . ASN A 1 75 ? -12.695 10.586 -4.513 1.00 98.31 75 ASN A N 1
ATOM 585 C CA . ASN A 1 75 ? -13.537 10.992 -5.638 1.00 98.31 75 ASN A CA 1
ATOM 586 C C . ASN A 1 75 ? -12.903 10.614 -6.984 1.00 98.31 75 ASN A C 1
ATOM 588 O O . ASN A 1 75 ? -13.570 10.036 -7.836 1.00 98.31 75 ASN A O 1
ATOM 592 N N . GLY A 1 76 ? -11.614 10.913 -7.169 1.00 97.94 76 GLY A N 1
ATOM 593 C CA . GLY A 1 76 ? -10.889 10.649 -8.412 1.00 97.94 76 GLY A CA 1
ATOM 594 C C . GLY A 1 76 ? -10.730 9.160 -8.720 1.00 97.94 76 GLY A C 1
ATOM 595 O O . GLY A 1 76 ? -10.778 8.771 -9.882 1.00 97.94 76 GLY A O 1
ATOM 596 N N . ALA A 1 77 ? -10.593 8.321 -7.690 1.00 97.88 77 ALA A N 1
ATOM 597 C CA . ALA A 1 77 ? -10.574 6.867 -7.835 1.00 97.88 77 ALA A CA 1
ATOM 598 C C . ALA A 1 77 ? -11.981 6.247 -7.943 1.00 97.88 77 ALA A C 1
ATOM 600 O O . ALA A 1 77 ? -12.100 5.056 -8.226 1.00 97.88 77 ALA A O 1
ATOM 601 N N . GLY A 1 78 ? -13.043 7.028 -7.714 1.00 98.25 78 GLY A N 1
ATOM 602 C CA . GLY A 1 78 ? -14.423 6.548 -7.743 1.00 98.25 78 GLY A CA 1
ATOM 603 C C . GLY A 1 78 ? -14.764 5.578 -6.609 1.00 98.25 78 GLY A C 1
ATOM 604 O O . GLY A 1 78 ? -15.579 4.678 -6.814 1.00 98.25 78 GLY A O 1
ATOM 605 N N . ILE A 1 79 ? -14.131 5.717 -5.440 1.00 98.62 79 ILE A N 1
ATOM 606 C CA . ILE A 1 79 ? -14.390 4.876 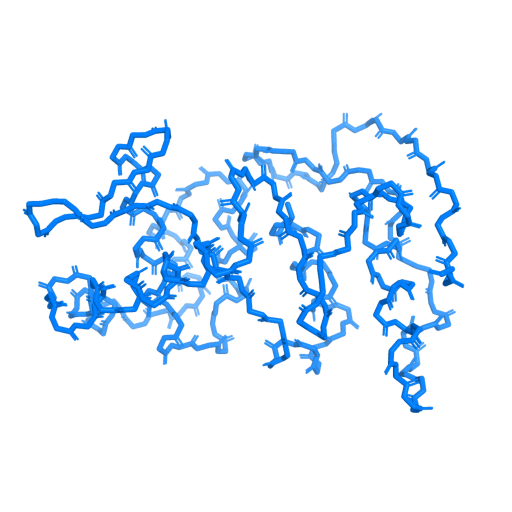-4.260 1.00 98.62 79 ILE A CA 1
ATOM 607 C C . ILE A 1 79 ? -15.813 5.111 -3.748 1.00 98.62 79 ILE A C 1
ATOM 609 O O . ILE A 1 79 ? -16.252 6.255 -3.596 1.00 98.62 79 ILE A O 1
ATOM 613 N N . ASP A 1 80 ? -16.529 4.030 -3.442 1.00 98.44 80 ASP A N 1
ATOM 614 C CA . ASP A 1 80 ? -17.832 4.102 -2.794 1.00 98.44 80 ASP A CA 1
ATOM 615 C C . ASP A 1 80 ? -17.642 4.499 -1.325 1.00 98.44 80 ASP A C 1
ATOM 617 O O . ASP A 1 80 ? -17.339 3.687 -0.447 1.00 98.44 80 ASP A O 1
ATOM 621 N N . LYS A 1 81 ? -17.838 5.791 -1.045 1.00 98.31 81 LYS A N 1
ATOM 622 C CA . LYS A 1 81 ? -17.668 6.352 0.300 1.00 98.31 81 LYS A CA 1
ATOM 623 C C . LYS A 1 81 ? -18.593 5.711 1.335 1.00 98.31 81 LYS A C 1
ATOM 625 O O . LYS A 1 81 ? -18.234 5.681 2.508 1.00 98.31 81 LYS A O 1
ATOM 630 N N . ASN A 1 82 ? -19.754 5.186 0.937 1.00 98.12 82 ASN A N 1
ATOM 631 C CA . ASN A 1 82 ? -20.657 4.522 1.876 1.00 98.12 82 ASN A CA 1
ATOM 632 C C . ASN A 1 82 ? -20.101 3.158 2.289 1.00 98.12 82 ASN A C 1
ATOM 634 O O . ASN A 1 82 ? -20.100 2.844 3.480 1.00 98.12 82 ASN A O 1
ATOM 638 N N . LYS A 1 83 ? -19.579 2.376 1.334 1.00 97.94 83 LYS A N 1
ATOM 639 C CA . LYS A 1 83 ? -18.892 1.109 1.636 1.00 97.94 83 LYS A CA 1
ATOM 640 C C . LYS A 1 83 ? -17.641 1.341 2.470 1.00 97.94 83 LYS A C 1
ATOM 642 O O . LYS A 1 83 ? -17.477 0.699 3.504 1.00 97.94 83 LYS A O 1
ATOM 647 N N . LEU A 1 84 ? -16.821 2.317 2.078 1.00 98.44 84 LEU A N 1
ATOM 648 C CA . LEU A 1 84 ? -15.616 2.679 2.817 1.00 98.44 84 LEU A CA 1
ATOM 649 C C . LEU A 1 84 ? -15.945 3.064 4.265 1.00 98.44 84 LEU A C 1
ATOM 651 O O . LEU A 1 84 ? -15.377 2.496 5.195 1.00 98.44 84 LEU A O 1
ATOM 655 N N . ASN A 1 85 ? -16.899 3.977 4.466 1.00 98.06 85 ASN A N 1
ATOM 656 C CA . ASN A 1 85 ? -17.312 4.394 5.806 1.00 98.06 85 ASN A CA 1
ATOM 657 C C . ASN A 1 85 ? -17.900 3.229 6.609 1.00 98.06 85 ASN A C 1
ATOM 659 O O . ASN A 1 85 ? -17.599 3.102 7.795 1.00 98.06 85 ASN A O 1
ATOM 663 N N . SER A 1 86 ? -18.701 2.362 5.980 1.00 97.94 86 SER A N 1
ATOM 664 C CA . SER A 1 86 ? -19.203 1.141 6.619 1.00 97.94 86 SER A CA 1
ATOM 665 C C . SER A 1 86 ? -18.058 0.249 7.099 1.00 97.94 86 SER A C 1
ATOM 667 O O . SER A 1 86 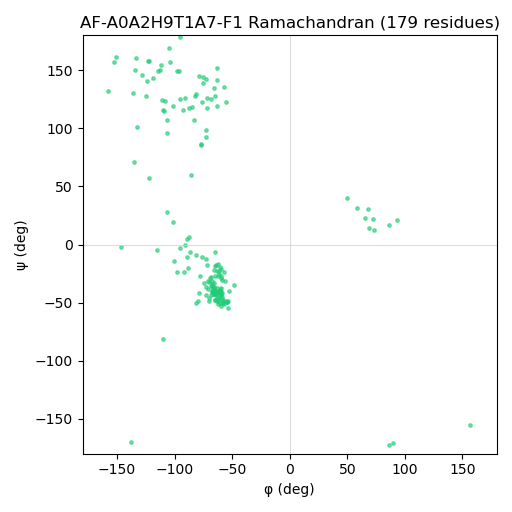? -18.081 -0.160 8.252 1.00 97.94 86 SER A O 1
ATOM 669 N N . CYS A 1 87 ? -17.041 -0.011 6.276 1.00 98.19 87 CYS A N 1
ATOM 670 C CA . CYS A 1 87 ? -15.890 -0.812 6.690 1.00 98.19 87 CYS A CA 1
ATOM 671 C C . CYS A 1 87 ? -15.087 -0.150 7.822 1.00 98.19 87 CYS A C 1
ATOM 673 O O . CYS A 1 87 ? -14.729 -0.821 8.788 1.00 98.19 87 CYS A O 1
ATOM 675 N N . MET A 1 88 ? -14.831 1.160 7.739 1.00 97.56 88 MET A N 1
ATOM 676 C CA . MET A 1 88 ? -14.016 1.872 8.733 1.00 97.56 88 MET A CA 1
ATOM 677 C C . MET A 1 88 ? -14.698 1.982 10.105 1.00 97.56 88 MET A C 1
ATOM 679 O O . MET A 1 88 ? -14.012 2.084 11.120 1.00 97.56 88 MET A O 1
ATOM 683 N N . THR A 1 89 ? -16.033 1.988 10.149 1.00 95.94 89 THR A N 1
ATOM 684 C CA . THR A 1 89 ? -16.806 2.147 11.396 1.00 95.94 89 THR A CA 1
ATOM 685 C C . THR A 1 89 ? -17.289 0.827 11.988 1.00 95.94 89 THR A C 1
ATOM 687 O O . THR A 1 89 ? -17.522 0.748 13.195 1.00 95.94 89 THR A O 1
ATOM 690 N N . ASP A 1 90 ? -17.413 -0.217 11.170 1.00 93.81 90 ASP A N 1
ATOM 691 C CA . ASP A 1 90 ? -17.774 -1.556 11.613 1.00 93.81 90 ASP A CA 1
ATOM 692 C C . ASP A 1 90 ? -16.531 -2.297 12.121 1.00 93.81 90 ASP A C 1
ATOM 694 O O . ASP A 1 90 ? -15.673 -2.744 11.353 1.00 93.81 90 ASP A O 1
ATOM 698 N N . SER A 1 91 ? -16.441 -2.462 13.442 1.00 88.31 91 SER A N 1
ATOM 699 C CA . SER A 1 91 ? -15.334 -3.172 14.089 1.00 88.31 91 SER A CA 1
ATOM 700 C C . SER A 1 91 ? -15.226 -4.639 13.662 1.00 88.31 91 SER A C 1
ATOM 702 O O . SER A 1 91 ? -14.139 -5.210 13.730 1.00 88.31 91 SER A O 1
ATOM 704 N N . SER A 1 92 ? -16.307 -5.251 13.169 1.00 92.31 92 SER A N 1
ATOM 705 C CA . SER A 1 92 ? -16.276 -6.618 12.636 1.00 92.31 92 SER A CA 1
ATOM 706 C C . SER A 1 92 ? -15.653 -6.712 11.236 1.00 92.31 92 SER A C 1
ATOM 708 O O . SER A 1 92 ? -15.343 -7.818 10.782 1.00 92.31 92 SER A O 1
ATOM 710 N N . LYS A 1 93 ? -15.429 -5.563 10.581 1.00 95.12 93 LYS A N 1
ATOM 711 C CA . LYS A 1 93 ? -14.804 -5.437 9.260 1.00 95.12 93 LYS A CA 1
ATOM 712 C C . LYS A 1 93 ? -13.423 -4.805 9.337 1.00 95.12 93 LYS A C 1
ATOM 714 O O . LYS A 1 93 ? -12.433 -5.528 9.345 1.00 95.12 93 LYS A O 1
ATOM 719 N N . GLY A 1 94 ? -13.339 -3.476 9.427 1.00 96.62 94 GLY A N 1
ATOM 720 C CA . GLY A 1 94 ? -12.079 -2.752 9.273 1.00 96.62 94 GLY A CA 1
ATOM 721 C C . GLY A 1 94 ? -11.028 -3.165 10.301 1.00 96.62 94 GLY A C 1
ATOM 722 O O . GLY A 1 94 ? -9.884 -3.435 9.940 1.00 96.62 94 GLY A O 1
ATOM 723 N N . LEU A 1 95 ? -11.422 -3.312 11.573 1.00 96.50 95 LEU A N 1
ATOM 724 C CA . LEU A 1 95 ? -10.503 -3.783 12.616 1.00 96.50 95 LEU A CA 1
ATOM 725 C C . LEU A 1 95 ? -10.149 -5.262 12.466 1.00 96.50 95 LEU A C 1
ATOM 727 O O . LEU A 1 95 ? -9.032 -5.641 12.794 1.00 96.50 95 LEU A O 1
ATOM 731 N N . LYS A 1 96 ? -11.057 -6.093 11.943 1.00 96.50 96 LYS A N 1
ATOM 732 C CA . LYS A 1 96 ? -10.757 -7.497 11.642 1.00 96.50 96 LYS A CA 1
ATOM 733 C C . LYS A 1 96 ? -9.721 -7.614 10.521 1.00 96.50 96 LYS A C 1
ATOM 735 O O . LYS A 1 96 ? -8.792 -8.404 10.641 1.00 96.50 96 LYS A O 1
ATOM 740 N N . TYR A 1 97 ? -9.849 -6.814 9.464 1.00 97.38 97 TYR A N 1
ATOM 741 C CA . TYR A 1 97 ? -8.866 -6.763 8.380 1.00 97.38 97 TYR A CA 1
ATOM 742 C C . TYR A 1 97 ? -7.518 -6.215 8.857 1.00 97.38 97 TYR A C 1
ATOM 744 O O . TYR A 1 97 ? -6.477 -6.738 8.473 1.00 97.38 97 TYR A O 1
ATOM 752 N N . ALA A 1 98 ? -7.528 -5.196 9.721 1.00 97.94 98 ALA A N 1
ATOM 753 C CA . ALA A 1 98 ? -6.309 -4.690 10.344 1.00 97.94 98 ALA A CA 1
ATOM 754 C C . ALA A 1 98 ? -5.648 -5.744 11.241 1.00 97.94 98 ALA A C 1
ATOM 756 O O . ALA A 1 98 ? -4.437 -5.913 11.183 1.00 97.94 98 ALA A O 1
ATOM 757 N N . GLN A 1 99 ? -6.434 -6.490 12.021 1.00 97.81 99 GLN A N 1
ATOM 758 C CA . GLN A 1 99 ? -5.910 -7.572 12.848 1.00 97.81 99 GLN A CA 1
ATOM 759 C C . GLN A 1 99 ? -5.235 -8.654 11.996 1.00 97.81 99 GLN A C 1
ATOM 761 O O . GLN A 1 99 ? -4.141 -9.072 12.340 1.00 97.81 99 GLN A O 1
ATOM 766 N N . GLU A 1 100 ? -5.813 -9.037 10.852 1.00 97.25 100 GLU A N 1
ATOM 767 C CA . GLU A 1 100 ? -5.167 -9.981 9.924 1.00 97.25 100 GLU A CA 1
ATOM 768 C C . GLU A 1 100 ? -3.803 -9.466 9.428 1.00 97.25 100 GLU A C 1
ATOM 770 O O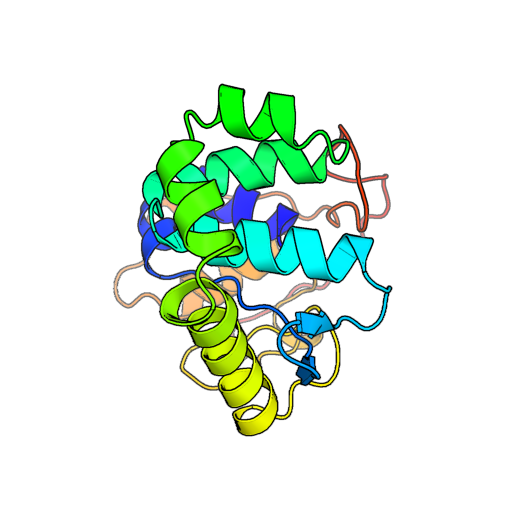 . GLU A 1 100 ? -2.840 -10.227 9.346 1.00 97.25 100 GLU A O 1
ATOM 775 N N . ASP A 1 101 ? -3.698 -8.172 9.110 1.00 98.06 101 ASP A N 1
ATOM 776 C CA . ASP A 1 101 ? -2.424 -7.561 8.724 1.00 98.06 101 ASP A CA 1
ATOM 777 C C . ASP A 1 101 ? -1.392 -7.619 9.864 1.00 98.06 101 ASP A C 1
ATOM 779 O O . ASP A 1 101 ? -0.225 -7.920 9.613 1.00 98.06 101 ASP A O 1
ATOM 783 N N . PHE A 1 102 ? -1.815 -7.372 11.106 1.00 97.81 102 PHE A N 1
ATOM 784 C CA . PHE A 1 102 ? -0.934 -7.375 12.279 1.00 97.81 102 PHE A CA 1
ATOM 785 C C . PHE A 1 102 ? -0.528 -8.785 12.717 1.00 97.81 102 PHE A C 1
ATOM 787 O O . PHE A 1 102 ? 0.612 -8.992 13.128 1.00 97.81 102 PHE A O 1
ATOM 794 N N . ASP A 1 103 ? -1.405 -9.772 12.546 1.00 97.88 103 ASP A N 1
ATOM 795 C CA . ASP A 1 103 ? -1.065 -11.180 12.751 1.00 97.88 103 ASP A CA 1
ATOM 796 C C . ASP A 1 103 ? 0.004 -11.616 11.731 1.00 97.88 103 ASP A C 1
ATOM 798 O O . ASP A 1 103 ? 0.959 -12.312 12.068 1.00 97.88 103 ASP A O 1
ATOM 802 N N . LEU A 1 104 ? -0.106 -11.174 10.470 1.00 97.44 104 LEU A N 1
ATOM 803 C CA . LEU A 1 104 ? 0.922 -11.423 9.451 1.00 97.44 104 LEU A CA 1
ATOM 804 C C . LEU A 1 104 ? 2.228 -10.681 9.752 1.00 97.44 104 LEU A C 1
ATOM 806 O O . LEU A 1 104 ? 3.297 -11.255 9.561 1.00 97.44 104 LEU A O 1
ATOM 810 N N . GLN A 1 105 ? 2.156 -9.438 10.233 1.00 97.06 105 GLN A N 1
ATOM 811 C CA . GLN A 1 105 ? 3.326 -8.701 10.714 1.00 97.06 105 GLN A CA 1
ATOM 812 C C . GLN A 1 105 ? 4.082 -9.515 11.774 1.00 97.06 105 GLN A C 1
ATOM 814 O O . GLN A 1 105 ? 5.296 -9.660 11.656 1.00 97.06 105 GLN A O 1
ATOM 819 N N . GLU A 1 106 ? 3.386 -10.056 12.780 1.00 97.12 106 GLU A N 1
ATOM 820 C CA . GLU A 1 106 ? 3.997 -10.886 13.826 1.00 97.12 106 GLU A CA 1
ATOM 821 C C . GLU A 1 106 ? 4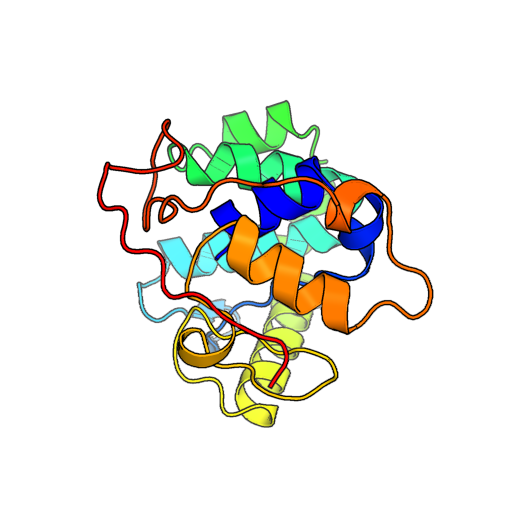.569 -12.188 13.253 1.00 97.12 106 GLU A C 1
ATOM 823 O O . GLU A 1 106 ? 5.733 -12.506 13.498 1.00 97.12 106 GLU A O 1
ATOM 828 N N . ASN A 1 107 ? 3.796 -12.895 12.423 1.00 97.19 107 ASN A N 1
ATOM 829 C CA . ASN A 1 107 ? 4.212 -14.164 11.819 1.00 97.19 107 ASN A CA 1
ATOM 830 C C . ASN A 1 107 ? 5.479 -14.038 10.962 1.00 97.19 107 ASN A C 1
ATOM 832 O O . ASN A 1 107 ? 6.308 -14.945 10.962 1.00 97.19 107 ASN A O 1
ATOM 836 N N . TYR A 1 108 ? 5.635 -12.927 10.239 1.00 96.94 108 TYR A N 1
ATOM 837 C CA . TYR A 1 108 ? 6.826 -12.649 9.433 1.00 96.94 108 TYR A CA 1
ATOM 838 C C . TYR A 1 108 ? 7.913 -11.873 10.194 1.00 96.94 108 TYR A C 1
ATOM 840 O O . TYR A 1 108 ? 8.951 -11.573 9.616 1.00 96.94 108 TYR A O 1
ATOM 848 N N . GLY A 1 109 ? 7.707 -11.524 11.470 1.00 96.31 109 GLY A N 1
ATOM 849 C CA . GLY A 1 109 ? 8.683 -10.763 12.259 1.00 96.31 109 GLY A CA 1
ATOM 850 C C . GLY A 1 109 ? 8.921 -9.329 11.764 1.00 96.31 109 GLY A C 1
ATOM 851 O O . GLY A 1 109 ? 9.969 -8.740 12.040 1.00 96.31 109 GLY A O 1
ATOM 852 N N . VAL A 1 110 ? 7.963 -8.746 11.039 1.00 96.69 110 VAL A N 1
ATOM 853 C CA . VAL A 1 110 ? 8.091 -7.405 10.457 1.00 96.69 110 VAL A CA 1
ATOM 854 C C . VAL A 1 110 ? 8.010 -6.355 11.564 1.00 96.69 110 VAL A C 1
ATOM 856 O O . VAL A 1 110 ? 6.985 -6.197 12.222 1.00 96.69 110 VAL A O 1
ATOM 859 N N . SER A 1 111 ? 9.087 -5.594 11.752 1.00 94.69 111 SER A N 1
ATOM 860 C CA . SER A 1 111 ? 9.186 -4.557 12.796 1.00 94.69 111 SER A CA 1
ATOM 861 C C . SER A 1 111 ? 9.327 -3.134 12.253 1.00 94.69 111 SER A C 1
ATOM 863 O O . SER A 1 111 ? 9.306 -2.169 13.016 1.00 94.69 111 SER A O 1
ATOM 865 N N . GLY A 1 112 ? 9.450 -2.983 10.935 1.00 93.19 112 GLY A N 1
ATOM 866 C CA . GLY A 1 112 ? 9.602 -1.694 10.279 1.00 93.19 112 GLY A CA 1
ATOM 867 C C . GLY A 1 112 ? 9.061 -1.732 8.862 1.00 93.19 112 GLY A C 1
ATOM 868 O O . GLY A 1 112 ? 8.950 -2.790 8.254 1.00 93.19 112 GLY A O 1
ATOM 869 N N . SER A 1 113 ? 8.706 -0.562 8.336 1.00 91.44 113 SER A N 1
ATOM 870 C CA . S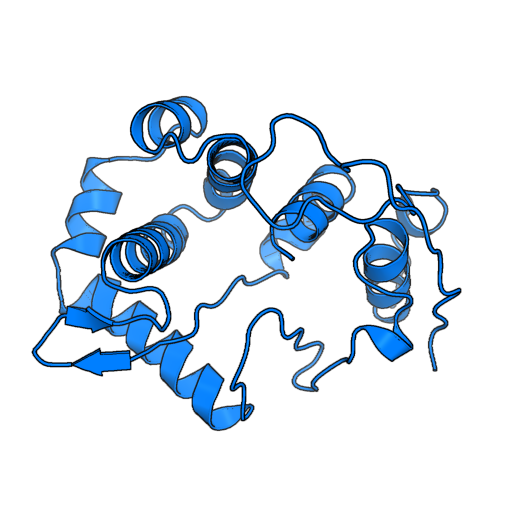ER A 1 113 ? 8.292 -0.421 6.944 1.00 91.44 113 SER A CA 1
ATOM 871 C C . SER A 1 113 ? 9.302 0.430 6.161 1.00 91.44 113 SER A C 1
ATOM 873 O O . SER A 1 113 ? 9.918 1.340 6.721 1.00 91.44 113 SER A O 1
ATOM 875 N N . PRO A 1 114 ? 9.469 0.177 4.852 1.00 91.56 114 PRO A N 1
ATOM 876 C CA . PRO A 1 114 ? 8.888 -0.938 4.111 1.00 91.56 114 PRO A CA 1
ATOM 877 C C . PRO A 1 114 ? 9.638 -2.269 4.315 1.00 91.56 114 PRO A C 1
ATOM 879 O O . PRO A 1 114 ? 10.863 -2.278 4.323 1.00 91.56 114 PRO A O 1
ATOM 882 N N . THR A 1 115 ? 8.890 -3.374 4.330 1.00 94.19 115 THR A N 1
ATOM 883 C CA . THR A 1 115 ? 9.396 -4.751 4.185 1.00 94.19 115 THR A CA 1
ATOM 884 C C . THR A 1 115 ? 8.672 -5.414 3.015 1.00 94.19 115 THR A C 1
ATOM 886 O O . THR A 1 115 ? 7.477 -5.173 2.814 1.00 94.19 115 THR A O 1
ATOM 889 N N . LEU A 1 116 ? 9.388 -6.210 2.220 1.00 93.38 116 LEU A N 1
ATOM 890 C CA . LEU A 1 116 ? 8.834 -6.955 1.093 1.00 93.38 116 LEU A CA 1
ATOM 891 C C . LEU A 1 116 ? 8.858 -8.450 1.410 1.00 93.38 116 LEU A C 1
ATOM 893 O O . LEU A 1 116 ? 9.917 -8.998 1.693 1.00 93.38 116 LEU A O 1
ATOM 897 N N . ILE A 1 117 ? 7.694 -9.091 1.321 1.00 93.50 117 ILE A N 1
ATOM 898 C CA . ILE A 1 117 ? 7.561 -10.547 1.385 1.00 93.50 117 ILE A CA 1
ATOM 899 C C . ILE A 1 117 ? 7.210 -11.042 -0.019 1.00 93.50 117 ILE A C 1
ATOM 901 O O . ILE A 1 117 ? 6.214 -10.597 -0.593 1.00 93.50 117 ILE A O 1
ATOM 905 N N . LEU A 1 118 ? 8.013 -11.949 -0.567 1.00 90.62 118 LEU A N 1
ATOM 906 C CA . LEU A 1 118 ? 7.792 -12.596 -1.859 1.00 90.62 118 LEU A CA 1
ATOM 907 C C . LEU A 1 118 ? 7.803 -14.109 -1.645 1.00 90.62 118 LEU A C 1
ATOM 909 O O . LEU A 1 118 ? 8.728 -14.631 -1.040 1.00 90.62 118 LEU A O 1
ATOM 913 N N . ASN A 1 119 ? 6.769 -14.814 -2.113 1.00 89.19 119 ASN A N 1
ATOM 914 C CA . ASN A 1 119 ? 6.637 -16.268 -1.935 1.00 89.19 119 ASN A CA 1
ATOM 915 C C . ASN A 1 119 ? 6.846 -16.740 -0.479 1.00 89.19 119 ASN A C 1
ATOM 917 O O . ASN A 1 119 ? 7.431 -17.790 -0.237 1.00 89.19 119 ASN A O 1
ATOM 921 N N . ASN A 1 120 ? 6.321 -15.968 0.479 1.00 90.75 120 ASN A N 1
ATOM 922 C CA . ASN A 1 120 ? 6.406 -16.198 1.927 1.00 90.75 120 ASN A CA 1
ATOM 923 C C . ASN A 1 120 ? 7.810 -16.029 2.539 1.00 90.75 120 ASN A C 1
ATOM 925 O O . ASN A 1 120 ? 8.009 -16.397 3.695 1.00 90.75 120 ASN A O 1
ATOM 929 N N . GLU A 1 121 ? 8.754 -15.431 1.813 1.00 90.25 121 GLU A N 1
ATOM 930 C CA . GLU A 1 121 ? 10.092 -15.109 2.312 1.00 90.25 121 GLU A CA 1
ATOM 931 C C . GLU A 1 121 ? 10.343 -13.599 2.276 1.00 90.25 121 GLU A C 1
ATOM 933 O O . GLU A 1 121 ? 9.883 -12.892 1.374 1.00 90.25 121 GLU A O 1
ATOM 938 N N . GLU A 1 122 ? 11.056 -13.083 3.279 1.00 91.62 122 GLU A N 1
ATOM 939 C CA . GLU A 1 122 ? 11.479 -11.685 3.292 1.00 91.62 122 GLU A CA 1
ATOM 940 C C . GLU A 1 122 ? 12.590 -11.459 2.265 1.00 91.62 122 GLU A C 1
ATOM 942 O O . GLU A 1 122 ? 13.637 -12.105 2.307 1.00 91.62 122 GLU A O 1
ATOM 947 N N . VAL A 1 123 ? 12.384 -10.490 1.372 1.00 90.06 123 VAL A N 1
ATOM 948 C CA . VAL A 1 123 ? 13.386 -10.079 0.389 1.00 90.06 123 VAL A CA 1
ATOM 949 C C . VAL A 1 123 ? 13.913 -8.704 0.768 1.00 90.06 123 VAL A C 1
ATOM 951 O O . VAL A 1 123 ? 13.190 -7.704 0.732 1.00 90.06 123 VAL A O 1
ATOM 954 N N . SER A 1 124 ? 15.198 -8.640 1.112 1.00 86.19 124 SER A N 1
ATOM 955 C CA . SER A 1 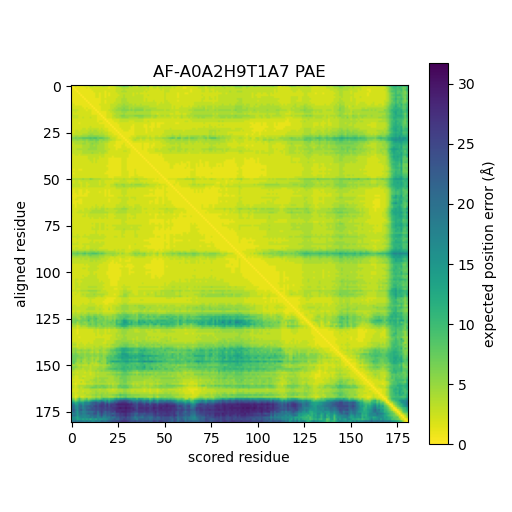124 ? 15.833 -7.367 1.450 1.00 86.19 124 SER A CA 1
ATOM 956 C C . SER A 1 124 ? 16.118 -6.528 0.201 1.00 86.19 124 SER A C 1
ATOM 958 O O . SER A 1 124 ? 16.586 -7.018 -0.828 1.00 86.19 124 SER A O 1
ATOM 960 N N . GLU A 1 125 ? 15.873 -5.223 0.323 1.00 81.69 125 GLU A N 1
ATOM 961 C CA . GLU A 1 125 ? 16.137 -4.217 -0.714 1.00 81.69 125 GLU A CA 1
ATOM 962 C C . GLU A 1 125 ? 17.593 -4.125 -1.147 1.00 81.69 125 GLU A C 1
ATOM 964 O O . GLU A 1 125 ? 17.870 -3.643 -2.243 1.00 81.69 125 GLU A O 1
ATOM 969 N N . PHE A 1 126 ? 18.518 -4.602 -0.315 1.00 78.81 126 PHE A N 1
ATOM 970 C CA . PHE A 1 126 ? 19.918 -4.701 -0.693 1.00 78.81 126 PHE A CA 1
ATOM 971 C C . PHE A 1 126 ? 20.123 -5.715 -1.825 1.00 78.81 126 PHE A C 1
ATOM 973 O O . PHE A 1 126 ? 20.917 -5.459 -2.725 1.00 78.81 126 PHE A O 1
ATOM 980 N N . TRP A 1 127 ? 19.374 -6.822 -1.813 1.00 77.75 127 TRP A N 1
ATOM 981 C CA . TRP A 1 127 ? 19.536 -7.921 -2.766 1.00 77.75 127 TRP A CA 1
ATOM 982 C C . TRP A 1 127 ? 18.889 -7.621 -4.114 1.00 77.75 127 TRP A C 1
ATOM 984 O O . TRP A 1 127 ? 19.495 -7.857 -5.153 1.00 77.75 127 TRP A O 1
ATOM 994 N N . PHE A 1 128 ? 17.691 -7.028 -4.121 1.00 80.31 128 PHE A N 1
ATOM 995 C CA . PHE A 1 128 ? 16.973 -6.788 -5.377 1.00 80.31 128 PHE A CA 1
ATOM 996 C C . PHE A 1 128 ? 17.319 -5.467 -6.082 1.00 80.31 128 PHE A C 1
ATOM 998 O O . PHE A 1 128 ? 16.695 -5.144 -7.087 1.00 80.31 128 PHE A O 1
ATOM 1005 N N . GLY A 1 129 ? 18.316 -4.709 -5.607 1.00 80.81 129 GLY A N 1
ATOM 1006 C CA . GLY A 1 129 ? 18.802 -3.500 -6.298 1.00 80.81 129 GLY A CA 1
ATOM 1007 C C . GLY A 1 129 ? 18.152 -2.188 -5.846 1.00 80.81 129 GLY A C 1
ATOM 1008 O O . GLY A 1 129 ? 18.184 -1.176 -6.550 1.00 80.81 129 GLY A O 1
ATOM 1009 N N . GLY A 1 130 ? 17.571 -2.176 -4.648 1.00 85.12 130 GLY A N 1
ATOM 1010 C CA . GLY A 1 130 ? 17.058 -0.977 -3.998 1.00 85.12 130 GLY A CA 1
ATOM 1011 C C . GLY A 1 130 ? 15.629 -0.590 -4.381 1.00 85.12 130 GLY A C 1
ATOM 1012 O O . GLY A 1 130 ? 14.884 -1.300 -5.051 1.00 85.12 130 GLY A O 1
ATOM 1013 N N . ARG A 1 131 ? 15.215 0.588 -3.911 1.00 87.31 131 ARG A N 1
ATOM 1014 C CA . ARG A 1 131 ? 13.835 1.089 -3.985 1.00 87.31 131 ARG A CA 1
ATOM 1015 C C . ARG A 1 131 ? 13.540 1.795 -5.316 1.00 87.31 131 ARG A C 1
ATOM 1017 O O . ARG A 1 131 ? 13.154 2.967 -5.335 1.00 87.31 131 ARG A O 1
ATOM 1024 N N . THR A 1 132 ? 13.688 1.071 -6.422 1.00 91.12 132 THR A N 1
ATOM 1025 C CA . THR A 1 132 ? 13.413 1.569 -7.782 1.00 91.12 132 THR A CA 1
ATOM 1026 C C . THR A 1 132 ? 12.374 0.702 -8.498 1.00 91.12 132 THR A C 1
ATOM 1028 O O . THR A 1 132 ? 12.141 -0.448 -8.120 1.00 91.12 132 THR A O 1
ATOM 1031 N N . ALA A 1 133 ? 11.710 1.259 -9.517 1.00 91.38 133 ALA A N 1
ATOM 1032 C CA . ALA A 1 133 ? 10.737 0.502 -10.310 1.00 91.38 133 ALA A CA 1
ATOM 1033 C C . ALA A 1 133 ? 11.429 -0.599 -11.123 1.00 91.38 133 ALA A C 1
ATOM 1035 O O . ALA A 1 133 ? 10.889 -1.695 -11.249 1.00 91.38 133 ALA A O 1
ATOM 1036 N N . GLU A 1 134 ? 12.638 -0.321 -11.616 1.00 90.94 134 GLU A N 1
ATOM 1037 C CA . GLU A 1 134 ? 13.465 -1.296 -12.325 1.00 90.94 134 GLU A CA 1
ATOM 1038 C C . GLU A 1 134 ? 13.853 -2.482 -11.437 1.00 90.94 134 GLU A C 1
ATOM 1040 O O . GLU A 1 134 ? 13.588 -3.622 -11.806 1.00 90.94 134 GLU A O 1
ATOM 1045 N N . ALA A 1 135 ? 14.393 -2.215 -10.245 1.00 91.50 135 ALA A N 1
ATOM 1046 C CA . ALA A 1 135 ? 14.796 -3.229 -9.270 1.00 91.50 135 ALA A CA 1
ATOM 1047 C C . ALA A 1 135 ? 13.640 -4.179 -8.912 1.00 91.50 135 ALA A C 1
ATOM 1049 O O . ALA A 1 135 ? 13.761 -5.402 -9.000 1.00 91.50 135 ALA A O 1
ATOM 1050 N N . LEU A 1 136 ? 12.470 -3.615 -8.589 1.00 91.19 136 LEU A N 1
ATOM 1051 C CA . LEU A 1 136 ? 11.298 -4.420 -8.256 1.00 91.19 136 LEU A CA 1
ATOM 1052 C C . LEU A 1 136 ? 10.777 -5.218 -9.460 1.00 91.19 136 LEU A C 1
ATOM 1054 O O . LEU A 1 136 ? 10.407 -6.380 -9.310 1.00 91.19 136 LEU A O 1
ATOM 1058 N N . LYS A 1 137 ? 10.753 -4.627 -10.659 1.00 90.44 137 LYS A N 1
ATOM 1059 C CA . LYS A 1 137 ? 10.382 -5.350 -11.882 1.00 90.44 137 LYS A CA 1
ATOM 1060 C C . LYS A 1 137 ? 11.332 -6.518 -12.132 1.00 90.44 137 LYS A C 1
ATOM 1062 O O . LYS A 1 137 ? 10.852 -7.607 -12.423 1.00 90.44 137 LYS A O 1
ATOM 1067 N N . THR A 1 138 ? 12.641 -6.315 -11.995 1.00 89.31 138 THR A N 1
ATOM 1068 C CA . THR A 1 138 ? 13.645 -7.374 -12.159 1.00 89.31 138 THR A CA 1
ATOM 1069 C C . THR A 1 138 ? 13.389 -8.524 -11.193 1.00 89.31 138 THR A C 1
ATOM 1071 O O . THR A 1 138 ? 13.251 -9.654 -11.656 1.00 89.31 138 THR A O 1
ATOM 1074 N N . LEU A 1 139 ? 13.190 -8.235 -9.901 1.00 89.31 139 LEU A N 1
ATOM 1075 C CA . LEU A 1 139 ? 12.828 -9.239 -8.895 1.00 89.31 139 LEU A CA 1
ATOM 1076 C C . LEU A 1 139 ? 11.579 -10.039 -9.291 1.00 89.31 139 LEU A C 1
ATOM 1078 O O . LEU A 1 139 ? 11.586 -11.267 -9.265 1.00 89.31 139 LEU A O 1
ATOM 1082 N N . LEU A 1 140 ? 10.507 -9.353 -9.694 1.00 87.62 140 LEU A N 1
ATOM 1083 C CA . LEU A 1 140 ? 9.255 -10.010 -10.074 1.00 87.62 140 LEU A CA 1
ATOM 1084 C C . LEU A 1 140 ? 9.423 -10.853 -11.344 1.00 87.62 140 LEU A C 1
ATOM 1086 O O . LEU A 1 140 ? 8.925 -11.972 -11.409 1.00 87.62 140 LEU A O 1
ATOM 1090 N N . CYS A 1 141 ? 10.186 -10.363 -12.322 1.00 86.69 141 CYS A N 1
ATOM 1091 C CA . CYS A 1 141 ? 10.533 -11.084 -13.546 1.00 86.69 141 CYS A CA 1
ATOM 1092 C C . CYS A 1 141 ? 11.358 -12.357 -13.306 1.00 86.69 141 CYS A C 1
ATOM 1094 O O . CYS A 1 141 ? 11.332 -13.240 -14.165 1.00 86.69 141 CYS A O 1
ATOM 1096 N N . CYS A 1 142 ? 12.061 -12.477 -12.173 1.00 84.00 142 CYS A N 1
ATOM 1097 C CA . CYS A 1 142 ? 12.716 -13.724 -11.770 1.00 84.00 142 CYS A CA 1
ATOM 1098 C C . CYS A 1 142 ? 11.692 -14.810 -11.384 1.00 84.00 142 CYS A C 1
ATOM 1100 O O . CYS A 1 142 ? 11.974 -15.993 -11.545 1.00 84.00 142 CYS A O 1
ATOM 1102 N N . GLY A 1 143 ? 10.512 -14.418 -10.886 1.00 81.38 143 GLY A N 1
ATOM 1103 C CA . GLY A 1 143 ? 9.479 -15.337 -10.394 1.00 81.38 143 GLY A CA 1
ATOM 1104 C C . GLY A 1 143 ? 8.477 -15.826 -11.445 1.00 81.38 143 GLY A C 1
ATOM 1105 O O . GLY A 1 143 ? 7.710 -16.742 -11.163 1.00 81.38 143 GLY A O 1
ATOM 1106 N N . PHE A 1 144 ? 8.455 -15.238 -12.645 1.00 83.00 144 PHE A N 1
ATOM 1107 C CA . PHE A 1 144 ? 7.555 -15.668 -13.718 1.00 83.00 144 PHE A CA 1
ATOM 1108 C C . PHE A 1 144 ? 8.116 -16.878 -14.473 1.00 83.00 144 PHE A C 1
ATOM 1110 O O . PHE A 1 144 ? 9.218 -16.811 -15.016 1.00 83.00 144 PHE A O 1
ATOM 1117 N N . GLU A 1 145 ? 7.314 -17.939 -14.600 1.00 83.69 145 GLU A N 1
ATOM 1118 C CA . GLU A 1 145 ? 7.607 -19.053 -15.515 1.00 83.69 145 GLU A CA 1
ATOM 1119 C C . GLU A 1 145 ? 7.615 -18.570 -16.975 1.00 83.69 145 GLU A C 1
ATOM 1121 O O . GLU A 1 145 ? 8.574 -18.793 -17.716 1.00 83.69 145 GLU A O 1
ATOM 1126 N N . GLU A 1 146 ? 6.575 -17.826 -17.368 1.00 85.31 146 GLU A N 1
ATOM 1127 C CA . GLU A 1 146 ? 6.486 -17.141 -18.657 1.00 85.31 146 GLU A CA 1
ATOM 1128 C C . GLU A 1 146 ? 6.675 -15.637 -18.463 1.00 85.31 146 GLU A C 1
ATOM 1130 O O . GLU A 1 146 ? 5.799 -14.941 -17.945 1.00 85.31 146 GLU A O 1
ATOM 1135 N N . LYS A 1 147 ? 7.840 -15.123 -18.877 1.00 83.25 147 LYS A N 1
ATOM 1136 C CA . LYS A 1 147 ? 8.206 -13.714 -18.685 1.00 83.25 147 LYS A CA 1
ATOM 1137 C C . LYS A 1 147 ? 7.251 -12.783 -19.443 1.00 83.25 147 LYS A C 1
ATOM 1139 O O . LYS A 1 147 ? 7.231 -12.817 -20.677 1.00 83.25 147 LYS A O 1
ATOM 1144 N N . PRO A 1 148 ? 6.524 -11.889 -18.750 1.00 82.88 148 PRO A N 1
ATOM 1145 C CA . PRO A 1 148 ? 5.708 -10.885 -19.418 1.00 82.88 148 PRO A CA 1
ATOM 1146 C C . PRO A 1 148 ? 6.580 -9.927 -20.239 1.00 82.88 148 PRO A C 1
ATOM 1148 O O . PRO A 1 148 ? 7.722 -9.648 -19.872 1.00 82.88 148 PRO A O 1
ATOM 1151 N N . GLY A 1 149 ? 6.040 -9.353 -21.320 1.00 83.81 149 GLY A N 1
ATOM 1152 C CA . GLY A 1 149 ? 6.807 -8.482 -22.230 1.00 83.81 149 GLY A CA 1
ATOM 1153 C C . GLY A 1 149 ? 7.456 -7.262 -21.558 1.00 83.81 149 GLY A C 1
ATOM 1154 O O . GLY A 1 149 ? 8.480 -6.762 -22.020 1.00 83.81 149 GLY A O 1
ATOM 1155 N N . VAL A 1 150 ? 6.912 -6.819 -20.423 1.00 83.62 150 VAL A N 1
ATOM 1156 C CA . VAL A 1 150 ? 7.500 -5.763 -19.586 1.00 83.62 150 VAL A CA 1
ATOM 1157 C C . VAL A 1 150 ? 8.882 -6.125 -19.028 1.00 83.62 150 VAL A C 1
ATOM 1159 O O . VAL A 1 150 ? 9.690 -5.233 -18.803 1.00 83.62 150 VAL A O 1
ATOM 1162 N N . CYS A 1 151 ? 9.211 -7.413 -18.872 1.00 87.62 151 CYS A N 1
ATOM 1163 C CA . CYS A 1 151 ? 10.525 -7.859 -18.404 1.00 87.62 151 CYS A CA 1
ATOM 1164 C C . CYS A 1 151 ? 11.657 -7.502 -19.374 1.00 87.62 151 CYS A C 1
ATOM 1166 O O . CYS A 1 151 ? 12.818 -7.494 -18.977 1.00 87.62 151 CYS A O 1
ATOM 1168 N N . SER A 1 152 ? 11.332 -7.190 -20.630 1.00 88.12 152 SER A N 1
ATOM 1169 C CA . SER A 1 152 ? 12.283 -6.701 -21.634 1.00 88.12 152 SER A CA 1
ATOM 1170 C C . SER A 1 152 ? 12.328 -5.173 -21.738 1.00 88.12 152 SER A C 1
ATOM 1172 O O . SER A 1 152 ? 13.110 -4.644 -22.524 1.00 88.12 152 SER A O 1
ATOM 1174 N N . GLN A 1 153 ? 11.492 -4.455 -20.987 1.00 87.88 153 GLN A N 1
ATOM 1175 C CA . GLN A 1 153 ? 11.473 -2.993 -20.949 1.00 87.88 153 GLN A CA 1
ATOM 1176 C C . GLN A 1 153 ? 12.300 -2.490 -19.771 1.00 87.88 153 GLN A C 1
ATOM 1178 O O . GLN A 1 153 ? 12.340 -3.138 -18.730 1.00 87.88 153 GLN A O 1
ATOM 1183 N N . SER A 1 154 ? 12.914 -1.318 -19.903 1.00 88.94 154 SER A N 1
ATOM 1184 C CA . SER A 1 154 ? 13.549 -0.626 -18.778 1.00 88.94 154 SER A CA 1
ATOM 1185 C C . SER A 1 154 ? 12.544 0.308 -18.111 1.00 88.94 154 SER A C 1
ATOM 1187 O O . SER A 1 154 ? 11.941 1.152 -18.776 1.00 88.94 154 SER A O 1
ATOM 1189 N N . LEU A 1 155 ? 12.371 0.162 -16.800 1.00 89.62 155 LEU A N 1
ATOM 1190 C CA . LEU A 1 155 ? 11.650 1.106 -15.955 1.00 89.62 155 LEU A CA 1
ATOM 1191 C C . LEU A 1 155 ? 12.632 2.085 -15.303 1.00 89.62 155 LEU A C 1
ATOM 1193 O O . LEU A 1 155 ? 13.845 2.029 -15.503 1.00 89.62 155 LEU A O 1
ATOM 1197 N N . SER A 1 156 ? 12.093 3.023 -14.524 1.00 88.06 156 SER A N 1
ATOM 1198 C CA . SER A 1 156 ? 12.908 4.018 -13.831 1.00 88.06 156 SER A CA 1
ATOM 1199 C C . SER A 1 156 ? 13.825 3.376 -12.786 1.00 88.06 156 SER A C 1
ATOM 1201 O O . SER A 1 156 ? 13.368 2.667 -11.882 1.00 88.06 156 SER A O 1
ATOM 1203 N N . THR A 1 157 ? 15.111 3.709 -12.880 1.00 90.19 157 THR A N 1
ATOM 1204 C CA . THR A 1 157 ? 16.148 3.433 -11.876 1.00 90.19 157 THR A CA 1
ATOM 1205 C C . THR A 1 157 ? 16.269 4.558 -10.843 1.00 90.19 157 THR A C 1
ATOM 1207 O O . THR A 1 157 ? 17.179 4.547 -10.017 1.00 90.19 157 THR A O 1
ATOM 1210 N N . GLU A 1 158 ? 15.401 5.572 -10.892 1.00 89.44 158 GLU A N 1
ATOM 1211 C CA . GLU A 1 158 ? 15.394 6.638 -9.894 1.00 89.44 158 GLU A CA 1
ATOM 1212 C C . GLU A 1 158 ? 14.775 6.154 -8.581 1.00 89.44 158 GLU A C 1
ATOM 1214 O O . GLU A 1 158 ? 13.780 5.418 -8.566 1.00 89.44 158 GLU A O 1
ATOM 1219 N N . ASN A 1 159 ? 15.323 6.635 -7.463 1.00 87.44 159 ASN A N 1
ATOM 1220 C CA . ASN A 1 159 ? 14.731 6.388 -6.157 1.00 87.44 159 ASN A CA 1
ATOM 1221 C C . ASN A 1 159 ? 13.404 7.138 -6.030 1.00 87.44 159 ASN A C 1
ATOM 1223 O O . ASN A 1 159 ? 13.331 8.360 -6.189 1.00 87.44 159 ASN A O 1
ATOM 1227 N N . ALA A 1 160 ? 12.353 6.397 -5.697 1.00 89.75 160 ALA A N 1
ATOM 1228 C CA . ALA A 1 160 ? 11.043 6.970 -5.440 1.00 89.75 160 ALA A CA 1
ATOM 1229 C C . ALA A 1 160 ? 11.073 7.917 -4.226 1.00 89.75 160 ALA A C 1
ATOM 1231 O O . ALA A 1 160 ? 11.697 7.621 -3.205 1.00 89.75 160 ALA A O 1
ATOM 1232 N N . ALA A 1 161 ? 10.339 9.030 -4.304 1.00 90.88 161 ALA A N 1
ATOM 1233 C CA . ALA A 1 161 ? 10.167 9.939 -3.175 1.00 90.88 161 ALA A CA 1
ATOM 1234 C C . ALA A 1 161 ? 9.579 9.207 -1.950 1.00 90.88 161 ALA A C 1
ATOM 1236 O O . ALA A 1 161 ? 8.627 8.429 -2.072 1.00 90.88 161 ALA A O 1
ATOM 1237 N N . THR A 1 162 ? 10.144 9.477 -0.769 1.00 85.88 162 THR A N 1
ATOM 1238 C CA . THR A 1 162 ? 9.851 8.779 0.499 1.00 85.88 162 THR A CA 1
ATOM 1239 C C . THR A 1 162 ? 8.668 9.357 1.280 1.00 85.88 162 THR A C 1
ATOM 1241 O O . THR A 1 162 ? 8.249 8.760 2.266 1.00 85.88 162 THR A O 1
ATOM 1244 N N . SER A 1 163 ? 8.112 10.485 0.834 1.00 88.75 163 SER A N 1
ATOM 1245 C CA . SER A 1 163 ? 6.963 11.171 1.438 1.00 88.75 163 SER A CA 1
ATOM 1246 C C . SER A 1 163 ? 5.999 11.661 0.347 1.00 88.75 163 SER A C 1
ATOM 1248 O O . SER A 1 163 ? 6.137 11.301 -0.833 1.00 88.75 163 SER A O 1
ATOM 1250 N N . PHE A 1 164 ? 5.020 12.482 0.731 1.00 93.25 164 PHE A N 1
ATOM 1251 C CA . PHE A 1 164 ? 4.141 13.163 -0.208 1.00 93.25 164 PHE A CA 1
ATOM 1252 C C . PHE A 1 164 ? 4.957 13.965 -1.219 1.00 93.25 164 PHE A C 1
ATOM 1254 O O . PHE A 1 164 ? 5.801 14.791 -0.866 1.00 93.25 164 PHE A O 1
ATOM 1261 N N . SER A 1 165 ? 4.744 13.666 -2.497 1.00 93.50 165 SER A N 1
ATOM 1262 C CA . SER A 1 165 ? 5.410 14.370 -3.583 1.00 93.50 165 SER A CA 1
ATOM 1263 C C . SER A 1 165 ? 4.647 14.250 -4.892 1.00 93.50 165 SER A C 1
ATOM 1265 O O . SER A 1 165 ? 4.279 13.150 -5.321 1.00 93.50 165 SER A O 1
ATOM 1267 N N . THR A 1 166 ? 4.468 15.391 -5.553 1.00 92.31 166 THR A N 1
ATOM 1268 C CA . THR A 1 166 ? 3.873 15.503 -6.888 1.00 92.31 166 THR A CA 1
ATOM 1269 C C . THR A 1 166 ? 4.794 14.981 -7.995 1.00 92.31 166 THR A C 1
ATOM 1271 O O . THR A 1 166 ? 4.307 14.658 -9.078 1.00 92.31 166 THR A O 1
ATOM 1274 N N . VAL A 1 167 ? 6.094 14.829 -7.717 1.00 91.25 167 VAL A N 1
ATOM 1275 C CA . VAL A 1 167 ? 7.093 14.235 -8.617 1.00 91.25 167 VAL A CA 1
ATOM 1276 C C . VAL A 1 167 ? 7.457 12.812 -8.185 1.00 91.25 167 VAL A C 1
ATOM 1278 O O . VAL A 1 167 ? 7.250 12.420 -7.036 1.00 91.25 167 VAL A O 1
ATOM 1281 N N . TYR A 1 168 ? 7.959 12.002 -9.122 1.00 86.94 168 TYR A N 1
ATOM 1282 C CA . TYR A 1 168 ? 8.297 10.600 -8.852 1.00 86.94 168 TYR A CA 1
ATOM 1283 C C . TYR A 1 168 ? 9.530 10.460 -7.947 1.00 86.94 168 TYR A C 1
ATOM 1285 O O . TYR A 1 168 ? 9.470 9.745 -6.945 1.00 86.94 168 TYR A O 1
ATOM 1293 N N . SER A 1 169 ? 10.610 11.176 -8.268 1.00 86.44 169 SER A N 1
ATOM 1294 C CA . SER A 1 169 ? 11.859 11.214 -7.505 1.00 86.44 169 SER A CA 1
ATOM 1295 C C . SER A 1 169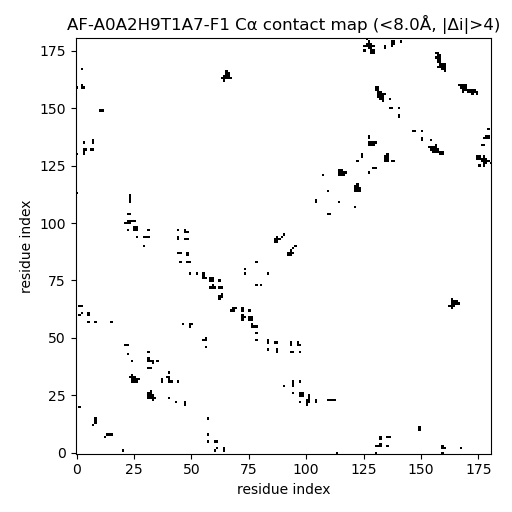 ? 12.197 12.651 -7.093 1.00 86.44 169 SER A C 1
ATOM 1297 O O . SER A 1 169 ? 11.734 13.609 -7.713 1.00 86.44 169 SER A O 1
ATOM 1299 N N . GLN A 1 170 ? 13.013 12.806 -6.046 1.00 68.94 170 GLN A N 1
ATOM 1300 C CA . GLN A 1 170 ? 13.610 14.098 -5.671 1.00 68.94 170 GLN A CA 1
ATOM 1301 C C . GLN A 1 170 ? 15.113 14.176 -6.004 1.00 68.94 170 GLN A C 1
ATOM 1303 O O . GLN A 1 170 ? 15.853 14.913 -5.363 1.00 68.94 170 GLN A O 1
ATOM 1308 N N . GLY A 1 171 ? 15.569 13.436 -7.023 1.00 57.34 171 GLY A N 1
ATOM 1309 C CA . GLY A 1 171 ? 16.885 13.661 -7.635 1.00 57.34 171 GLY A CA 1
ATOM 1310 C C . GLY A 1 171 ? 18.099 12.966 -7.005 1.00 57.34 171 GLY A C 1
ATOM 1311 O O . GLY A 1 171 ? 19.219 13.336 -7.338 1.00 57.34 171 GLY A O 1
ATOM 1312 N N . ASN A 1 172 ? 17.927 11.939 -6.165 1.00 49.78 172 ASN A N 1
ATOM 1313 C CA . ASN A 1 172 ? 19.048 11.098 -5.721 1.00 49.78 172 ASN A CA 1
ATOM 1314 C C . ASN A 1 172 ? 18.994 9.723 -6.399 1.00 49.78 172 ASN A C 1
ATOM 1316 O O . ASN A 1 172 ? 18.297 8.816 -5.943 1.00 49.78 172 ASN A O 1
ATOM 1320 N N . SER A 1 173 ? 19.739 9.571 -7.490 1.00 46.25 173 SER A N 1
ATOM 1321 C CA . SER A 1 173 ? 19.921 8.298 -8.191 1.00 46.25 173 SER A CA 1
ATOM 1322 C C . SER A 1 173 ? 21.164 7.596 -7.652 1.00 46.25 173 SER A C 1
ATOM 1324 O O . SER A 1 173 ? 22.275 8.094 -7.806 1.00 46.25 173 SER A O 1
ATOM 1326 N N . ALA A 1 174 ? 20.982 6.434 -7.035 1.00 44.81 174 ALA A N 1
ATOM 1327 C CA . ALA A 1 174 ? 22.056 5.471 -6.832 1.00 44.81 174 ALA A CA 1
ATOM 1328 C C . ALA A 1 174 ? 21.493 4.107 -7.250 1.00 44.81 174 ALA A C 1
ATOM 1330 O O . ALA A 1 174 ? 20.680 3.553 -6.510 1.00 44.81 174 ALA A O 1
ATOM 1331 N N . PRO A 1 175 ? 21.825 3.614 -8.455 1.00 46.31 175 PRO A N 1
ATOM 1332 C CA . PRO A 1 175 ? 21.470 2.266 -8.847 1.00 46.31 175 PRO A CA 1
ATOM 1333 C C . PRO A 1 175 ? 22.427 1.301 -8.145 1.00 46.31 175 PRO A C 1
ATOM 1335 O O . PRO A 1 175 ? 23.641 1.412 -8.308 1.00 46.31 175 PRO A O 1
ATOM 1338 N N . ASN A 1 176 ? 21.883 0.366 -7.372 1.00 54.16 176 ASN A N 1
ATOM 1339 C CA . ASN A 1 176 ? 22.568 -0.894 -7.116 1.00 54.16 176 ASN A CA 1
ATOM 1340 C C . ASN A 1 176 ? 22.015 -1.890 -8.131 1.00 54.16 176 ASN A C 1
ATOM 1342 O O . ASN A 1 176 ? 20.800 -2.040 -8.248 1.00 54.16 176 ASN A O 1
ATOM 1346 N N . ASP A 1 177 ? 22.904 -2.514 -8.893 1.00 50.84 177 ASP A N 1
ATOM 1347 C CA . ASP A 1 177 ? 22.548 -3.520 -9.888 1.00 50.84 177 ASP A CA 1
ATOM 1348 C C . ASP A 1 177 ? 22.143 -4.794 -9.128 1.00 50.84 177 ASP A C 1
ATOM 1350 O O . ASP A 1 177 ? 22.988 -5.558 -8.667 1.00 50.84 177 ASP A O 1
ATOM 1354 N N . GLY A 1 178 ? 20.845 -4.936 -8.854 1.00 56.75 178 GLY A N 1
ATOM 1355 C CA . GLY A 1 178 ? 20.278 -6.105 -8.186 1.00 56.75 178 GLY A CA 1
ATOM 1356 C C . GLY A 1 178 ? 20.057 -7.237 -9.180 1.00 56.75 178 GLY A C 1
ATOM 1357 O O . GLY A 1 178 ? 19.448 -7.028 -10.230 1.00 56.75 178 GLY A O 1
ATOM 1358 N N . GLY A 1 179 ? 20.547 -8.430 -8.847 1.00 57.97 179 GLY A N 1
ATOM 1359 C CA . GLY A 1 179 ? 20.376 -9.648 -9.637 1.00 57.97 179 GLY A CA 1
ATOM 1360 C C . GLY A 1 179 ? 19.349 -10.605 -9.029 1.00 57.97 179 GLY A C 1
ATOM 1361 O O . GLY A 1 179 ? 18.913 -10.431 -7.894 1.00 57.97 179 GLY A O 1
ATOM 1362 N N . CYS A 1 180 ? 18.970 -11.634 -9.793 1.00 56.28 180 CYS A N 1
ATOM 1363 C CA . CYS A 1 180 ? 18.312 -12.813 -9.232 1.00 56.28 180 CYS A CA 1
ATOM 1364 C C . CYS A 1 180 ? 19.403 -13.668 -8.547 1.00 56.28 180 CYS A C 1
ATOM 1366 O O . CYS A 1 180 ? 19.995 -14.518 -9.213 1.00 56.28 180 CYS A O 1
ATOM 1368 N N . GLU A 1 181 ? 19.732 -13.400 -7.282 1.00 53.75 181 GLU A N 1
ATOM 1369 C CA . GLU A 1 181 ? 20.570 -14.291 -6.455 1.00 53.75 181 GLU A CA 1
ATOM 1370 C C . GLU A 1 181 ? 19.725 -15.026 -5.415 1.00 53.75 181 GLU A C 1
ATOM 1372 O O . GLU A 1 181 ? 18.882 -14.362 -4.769 1.00 53.75 181 GLU A O 1
#

Radius of gyration: 16.66 Å; Cα contacts (8 Å, |Δi|>4): 236; chains: 1; bounding box: 43×35×45 Å

Organism: NCBI:txid1974891

Foldseek 3Di:
DLLLVLLLCVLVVVCLVVDDDFDEFDQDPLATADPVGDVVRLVNLLLLQCVVVSVLSSQLSNVCLAPNPNVVSCVRSVPPVVSSVCQSPDSVHSVVSNVVSHVVCVVQVPDDPDWDADPNHTDDLLQQWHQHNQSVLQVVQVVDPDRDPCNVPGGDQAHADPGHHPDGHPDDGDTDNHHPD

Nearest PDB structures (foldseek):
  7dka-assembly1_B-2  TM=6.441E-01  e=3.821E-02  Deinococcus radiodurans R1 = ATCC 13939 = DSM 20539
  3fz5-assembly2_D  TM=5.951E-01  e=9.058E-02  Cereibacter sphaeroides 2.4.1
  1kfd-assembly1_A  TM=2.659E-01  e=3.601E+00  Escherichia coli

Mean predicted aligned error: 4.97 Å

Secondary structure (DSSP, 8-state):
-HHHHHHHHHH-GGGGGT-------EEETTEEE-TT-HHHHHHHHHHHHHGGGHHHHHHHHHHHHHH--HHHHHHHHT--HHHHHHHHH-TTTHHHHHHHHHHHHHHTT--SSS-EEETTEEE-TTTTTSSSHHHHHHHHHHH-SS--GGGGS----SPPPSSS-SSS--S----------

pLDDT: mean 90.35, std 11.02, range [44.81, 98.62]

Solvent-accessible surface area (backbone atoms only — not comparable to full-atom values): 10487 Å² total; per-residue (Å²): 100,69,69,36,51,43,52,42,28,71,73,37,60,79,48,55,80,76,61,77,91,76,57,76,55,50,80,56,97,95,36,66,41,32,97,83,34,62,73,52,20,55,50,48,43,49,57,59,29,37,54,83,45,57,91,33,39,58,51,25,50,66,43,26,48,27,72,61,47,59,69,62,18,38,59,74,33,64,56,59,62,67,60,38,50,50,26,64,69,34,65,87,41,24,52,46,55,49,46,54,28,29,52,50,28,58,78,70,66,59,86,64,85,84,74,47,72,55,98,91,39,82,53,57,50,83,54,32,15,38,73,18,35,30,24,50,47,52,54,54,46,67,72,41,91,73,68,57,78,60,69,79,54,88,56,52,57,48,34,50,50,92,56,69,35,88,54,67,48,83,80,64,70,73,78,48,94,40,59,95,124

Sequence (181 aa):
MQRILAEVVKNIPQLAADIKVRYIGAVSGGKITSMHGDAEAQENLRQICIREETDKYWNYISCHIKEGNVDNCLNGAGIDKNKLNSCMTDSSKGLKYAQEDFDLQENYGVSGSPTLILNNEEVSEFWFGGRTAEALKTLLCCGFEEKPGVCSQSLSTENAATSFSTVYSQGNSAPNDGGCE

InterPro domains:
  IPR036249 Thioredoxin-like superfamily [SSF52833] (39-140)